Protein AF-A0A9P8FJ81-F1 (afdb_monomer)

Radius of gyration: 31.1 Å; Cα contacts (8 Å, |Δi|>4): 81; chains: 1; bounding box: 61×28×118 Å

Sequence (196 aa):
MNALKMVLHEYDQSQETSQQDRARQEKEREAGIVIEIKSGNERDQSTEMLARRIKQLCDDIWHTIQTVVNSVSTYAGGALPENARNIVKGQLLSIPQRWRCATQSAEAASPSQSATKADGGEDGKAAAGQDADENTRKAAHRMIAFATEGLDMMAQVNNVVGITLQSAENWLQSLGRNSREEEMMDADDPKESTAE

Nearest PDB structures (foldseek):
  6h6e-assembly1_E  TM=3.469E-01  e=1.705E+00  Photorhabdus luminescens
  1i49-assembly1_B  TM=2.885E-01  e=4.852E+00  Homo sapiens
  9cpc-assembly1_3H  TM=2.845E-01  e=9.924E+00  Sus scrofa
  7rit-assembly1_B  TM=2.966E-01  e=8.414E+00  Acinetobacter baumannii

Mean predicted aligned error: 13.4 Å

InterPro domains:
  IPR013927 Transcription factor Opi1/Ccg-8 [PF08618] (45-131)
  IPR013927 Transcription factor Opi1/Ccg-8 [PTHR38406] (1-193)

Organism: Aureobasidium melanogenum (NCBI:txid46634)

Solvent-accessible surface area (backbone atoms only — not comparable to full-atom values): 11376 Å² total; per-residue (Å²): 110,69,65,61,55,51,52,49,50,53,44,50,54,51,48,54,53,53,52,52,50,50,58,48,49,51,55,33,52,76,67,70,53,90,75,83,72,71,71,56,60,61,49,57,51,50,54,51,52,44,52,53,51,52,51,52,54,45,52,52,51,52,52,51,53,52,49,51,52,53,48,49,54,56,48,39,69,72,75,45,58,70,71,59,30,53,50,46,50,51,51,64,68,46,44,69,58,54,38,53,53,42,33,55,50,52,62,69,69,54,93,72,90,80,92,73,90,75,82,90,83,95,71,95,72,69,58,69,58,55,56,55,49,51,50,52,54,52,50,51,52,37,45,53,42,40,51,54,52,54,50,51,50,50,52,54,46,52,49,52,50,50,53,52,50,52,53,51,51,51,49,51,51,50,50,63,47,49,61,52,52,52,58,59,56,69,72,70,67,82,81,76,90,81,75,137

pLDDT: mean 75.78, std 15.33, range [35.44, 94.19]

Structure (mmCIF, N/CA/C/O backbone):
data_AF-A0A9P8FJ81-F1
#
_entry.id   AF-A0A9P8FJ81-F1
#
loop_
_atom_site.group_PDB
_atom_site.id
_atom_site.type_symbol
_atom_site.label_atom_id
_atom_site.label_alt_id
_atom_site.label_comp_id
_atom_site.label_asym_id
_atom_site.label_entity_id
_atom_site.label_seq_id
_atom_site.pdbx_PDB_ins_code
_atom_site.Cartn_x
_atom_site.Cartn_y
_atom_site.Cartn_z
_atom_site.occupancy
_atom_site.B_iso_or_equiv
_atom_site.auth_seq_id
_atom_site.auth_comp_id
_atom_site.auth_asym_id
_atom_site.auth_atom_id
_atom_site.pdbx_PDB_model_num
ATOM 1 N N . MET A 1 1 ? 8.489 -4.418 2.500 1.00 66.31 1 MET A N 1
ATOM 2 C CA . MET A 1 1 ? 8.771 -3.141 1.800 1.00 66.31 1 MET A CA 1
ATOM 3 C C . MET A 1 1 ? 10.188 -3.044 1.237 1.00 66.31 1 MET A C 1
ATOM 5 O O . MET A 1 1 ? 10.306 -2.711 0.067 1.00 66.31 1 MET A O 1
ATOM 9 N N . ASN A 1 2 ? 11.246 -3.367 1.998 1.00 80.19 2 ASN A N 1
ATOM 10 C CA . ASN A 1 2 ? 12.632 -3.293 1.492 1.00 80.19 2 ASN A CA 1
ATOM 11 C C . ASN A 1 2 ? 12.873 -4.169 0.253 1.00 80.19 2 ASN A C 1
ATOM 13 O O . ASN A 1 2 ? 13.551 -3.730 -0.662 1.00 80.19 2 ASN A O 1
ATOM 17 N N . ALA A 1 3 ? 12.240 -5.344 0.174 1.00 80.69 3 ALA A N 1
ATOM 18 C CA . ALA A 1 3 ? 12.330 -6.216 -0.999 1.00 80.69 3 ALA A CA 1
ATOM 19 C C . ALA A 1 3 ? 11.825 -5.548 -2.293 1.00 80.69 3 ALA A C 1
ATOM 21 O O . ALA A 1 3 ? 12.529 -5.575 -3.292 1.00 80.69 3 ALA A O 1
ATOM 22 N N . LEU A 1 4 ? 10.653 -4.893 -2.272 1.00 83.38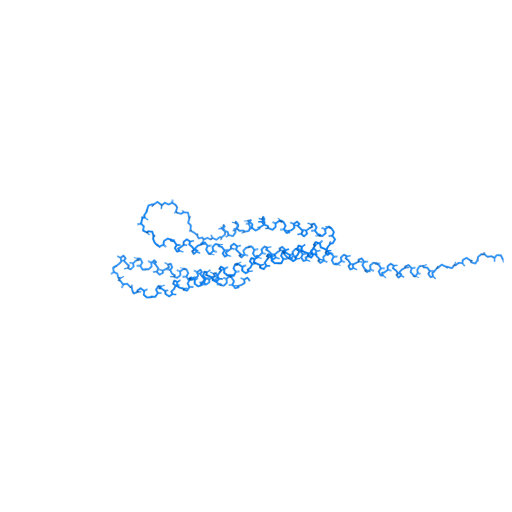 4 LEU A N 1
ATOM 23 C CA . LEU A 1 4 ? 10.126 -4.184 -3.447 1.00 83.38 4 LEU A CA 1
ATOM 24 C C . LEU A 1 4 ? 11.020 -2.998 -3.831 1.00 83.38 4 LEU A C 1
ATOM 26 O O . LEU A 1 4 ? 11.262 -2.790 -5.009 1.00 83.38 4 LEU A O 1
ATOM 30 N N . LYS A 1 5 ? 11.556 -2.263 -2.845 1.00 85.50 5 LYS A N 1
ATOM 31 C CA . LYS A 1 5 ? 12.506 -1.166 -3.094 1.00 85.50 5 LYS A CA 1
ATOM 32 C C . LYS A 1 5 ? 13.813 -1.659 -3.721 1.00 85.50 5 LYS A C 1
ATOM 34 O O . LYS A 1 5 ? 14.303 -1.019 -4.639 1.00 85.50 5 LYS A O 1
ATOM 39 N N . MET A 1 6 ? 14.358 -2.785 -3.253 1.00 88.38 6 MET A N 1
ATOM 40 C CA . MET A 1 6 ? 15.573 -3.366 -3.834 1.00 88.38 6 MET A CA 1
ATOM 41 C C . MET A 1 6 ? 15.338 -3.862 -5.260 1.00 88.38 6 MET A C 1
ATOM 43 O O . MET A 1 6 ? 16.118 -3.522 -6.138 1.00 88.38 6 MET A O 1
ATOM 47 N N . VAL A 1 7 ? 14.251 -4.601 -5.506 1.00 86.31 7 VAL A N 1
ATOM 48 C CA . VAL A 1 7 ? 13.927 -5.105 -6.853 1.00 86.31 7 VAL A CA 1
ATOM 49 C C . VAL A 1 7 ? 13.621 -3.950 -7.810 1.00 86.31 7 VAL A C 1
ATOM 51 O O . VAL A 1 7 ? 14.001 -4.010 -8.971 1.00 86.31 7 VAL A O 1
ATOM 54 N N . LEU A 1 8 ? 12.976 -2.880 -7.333 1.00 85.94 8 LEU A N 1
ATOM 55 C CA . LEU A 1 8 ? 12.736 -1.675 -8.127 1.00 85.94 8 LEU A CA 1
ATOM 56 C C . LEU A 1 8 ? 14.040 -0.944 -8.464 1.00 85.94 8 LEU A C 1
ATOM 58 O O . LEU A 1 8 ? 14.226 -0.549 -9.605 1.00 85.94 8 LEU A O 1
ATOM 62 N N . HIS A 1 9 ? 14.961 -0.826 -7.506 1.00 87.06 9 HIS A N 1
ATOM 63 C CA . HIS A 1 9 ? 16.280 -0.241 -7.744 1.00 87.06 9 HIS A CA 1
ATOM 64 C C . HIS A 1 9 ? 17.115 -1.077 -8.728 1.00 87.06 9 HIS A C 1
ATOM 66 O O . HIS A 1 9 ? 17.761 -0.531 -9.613 1.00 87.06 9 HIS A O 1
ATOM 72 N N . GLU A 1 10 ? 17.100 -2.405 -8.596 1.00 85.12 10 GLU A N 1
ATOM 73 C CA . GLU A 1 10 ? 17.774 -3.322 -9.524 1.00 85.12 10 GLU A CA 1
ATOM 74 C C . GLU A 1 10 ? 17.155 -3.261 -10.929 1.00 85.12 10 GLU A C 1
ATOM 76 O O . GLU A 1 10 ? 17.870 -3.278 -11.930 1.00 85.12 10 GLU A O 1
ATOM 81 N N . TYR A 1 11 ? 15.832 -3.112 -11.008 1.00 84.00 11 TYR A N 1
ATOM 82 C CA . TYR A 1 11 ? 15.114 -2.888 -12.257 1.00 84.00 11 TYR A CA 1
ATOM 83 C C . TYR A 1 11 ? 15.475 -1.544 -12.905 1.00 84.00 11 TYR A C 1
ATOM 85 O O . TYR A 1 11 ? 15.767 -1.523 -14.099 1.00 84.00 11 TYR A O 1
ATOM 93 N N . ASP A 1 12 ? 15.534 -0.451 -12.137 1.00 85.94 12 ASP A N 1
ATOM 94 C CA . ASP A 1 12 ? 15.955 0.869 -12.627 1.00 85.94 12 ASP A CA 1
ATOM 95 C C . ASP A 1 12 ? 17.415 0.844 -13.119 1.00 85.94 12 ASP A C 1
ATOM 97 O O . ASP A 1 12 ? 17.710 1.313 -14.215 1.00 85.94 12 ASP A O 1
ATOM 101 N N . GLN A 1 13 ? 18.322 0.198 -12.383 1.00 85.25 13 GLN A N 1
ATOM 102 C CA . GLN A 1 13 ? 19.723 0.045 -12.790 1.00 85.25 13 GLN A CA 1
ATOM 103 C C . GLN A 1 13 ? 19.877 -0.801 -14.071 1.00 85.25 13 GLN A C 1
ATOM 105 O O . GLN A 1 13 ? 20.711 -0.511 -14.938 1.00 85.25 13 GLN A O 1
ATOM 110 N N . SER A 1 14 ? 19.065 -1.854 -14.213 1.00 81.69 14 SER A N 1
ATOM 111 C CA . SER A 1 14 ? 19.026 -2.697 -15.413 1.00 81.69 14 SER A CA 1
ATOM 112 C C . SER A 1 14 ? 18.446 -1.947 -16.624 1.00 81.69 14 SER A C 1
ATOM 114 O O . SER A 1 14 ? 18.959 -2.085 -17.740 1.00 81.69 14 SER A O 1
ATOM 116 N N . GLN A 1 15 ? 17.444 -1.090 -16.401 1.00 78.69 15 GLN A N 1
ATOM 117 C CA . GLN A 1 15 ? 16.877 -0.172 -17.396 1.00 78.69 15 GLN A CA 1
ATOM 118 C C . GLN A 1 15 ? 17.912 0.846 -17.886 1.00 78.69 15 GLN A C 1
ATOM 120 O O . GLN A 1 15 ? 18.119 0.969 -19.092 1.00 78.69 15 GLN A O 1
ATOM 125 N N . GLU A 1 16 ? 18.606 1.534 -16.977 1.00 80.94 16 GLU A N 1
ATOM 126 C CA . GLU A 1 16 ? 19.622 2.543 -17.315 1.00 80.94 16 GLU A CA 1
ATOM 127 C C . GLU A 1 16 ? 20.761 1.948 -18.150 1.00 80.94 16 GLU A C 1
ATOM 129 O O . GLU A 1 16 ? 21.166 2.520 -19.165 1.00 80.94 16 GLU A O 1
ATOM 134 N N . THR A 1 17 ? 21.231 0.757 -17.770 1.00 80.62 17 THR A N 1
ATOM 135 C CA . THR A 1 17 ? 22.282 0.035 -18.501 1.00 80.62 17 THR A CA 1
ATOM 136 C C . THR A 1 17 ? 21.806 -0.357 -19.905 1.00 80.62 17 THR A C 1
ATOM 138 O O . THR A 1 17 ? 22.518 -0.156 -20.890 1.00 80.62 17 THR A O 1
ATOM 141 N N . SER A 1 18 ? 20.570 -0.851 -20.025 1.00 75.38 18 SER A N 1
ATOM 142 C CA . SER A 1 18 ? 19.970 -1.234 -21.312 1.00 75.38 18 SER A CA 1
ATOM 143 C C . SER A 1 18 ? 19.725 -0.027 -22.224 1.00 75.38 18 SER A C 1
ATOM 145 O O . SER A 1 18 ? 19.914 -0.105 -23.440 1.00 75.38 18 SER A O 1
ATOM 147 N N . GLN A 1 19 ? 19.345 1.115 -21.649 1.00 76.62 19 GLN A N 1
ATOM 148 C CA . GLN A 1 19 ? 19.124 2.363 -22.373 1.00 76.62 19 GLN A CA 1
ATOM 149 C C . GLN A 1 19 ? 20.451 2.979 -22.848 1.00 76.62 19 GLN A C 1
ATOM 151 O O . GLN A 1 19 ? 20.542 3.439 -23.989 1.00 76.62 19 GLN A O 1
ATOM 156 N N . GLN A 1 20 ? 21.502 2.918 -22.022 1.00 79.38 20 GLN A N 1
ATOM 157 C CA . GLN A 1 20 ? 22.853 3.342 -22.393 1.00 79.38 20 GLN A CA 1
ATOM 158 C C . GLN A 1 20 ? 23.433 2.477 -23.520 1.00 79.38 20 GLN A C 1
ATOM 160 O O . GLN A 1 20 ? 24.034 3.014 -24.453 1.00 79.38 20 GLN A O 1
ATOM 165 N N . ASP A 1 21 ? 23.227 1.162 -23.465 1.00 75.06 21 ASP A N 1
ATOM 166 C CA . ASP A 1 21 ? 23.667 0.236 -24.508 1.00 75.06 21 ASP A CA 1
ATOM 167 C C . ASP A 1 21 ? 22.907 0.439 -25.820 1.00 75.06 21 ASP A C 1
ATOM 169 O O . ASP A 1 21 ? 23.525 0.424 -26.883 1.00 75.06 21 ASP A O 1
ATOM 173 N N . ARG A 1 22 ? 21.594 0.707 -25.774 1.00 77.75 22 ARG A N 1
ATOM 174 C CA . ARG A 1 22 ? 20.824 1.088 -26.972 1.00 77.75 22 ARG A CA 1
ATOM 175 C C . ARG A 1 22 ? 21.345 2.379 -27.597 1.00 77.75 22 ARG A C 1
ATOM 177 O O . ARG A 1 22 ? 21.559 2.408 -28.803 1.00 77.75 22 ARG A O 1
ATOM 184 N N . ALA A 1 23 ? 21.618 3.407 -26.793 1.00 79.81 23 ALA A N 1
ATOM 185 C CA . ALA A 1 23 ? 22.165 4.672 -27.287 1.00 79.81 23 ALA A CA 1
ATOM 186 C C . ALA A 1 23 ? 23.588 4.521 -27.864 1.00 79.81 23 ALA A C 1
ATOM 188 O O . ALA A 1 23 ? 23.966 5.234 -28.795 1.00 79.81 23 ALA A O 1
ATOM 189 N N . ARG A 1 24 ? 24.396 3.596 -27.325 1.00 79.69 24 ARG A N 1
ATOM 190 C CA . ARG A 1 24 ? 25.701 3.227 -27.899 1.00 79.69 24 ARG A CA 1
ATOM 191 C C . ARG A 1 24 ? 25.540 2.484 -29.224 1.00 79.69 24 ARG A C 1
ATOM 193 O O . ARG A 1 24 ? 26.153 2.895 -30.203 1.00 79.69 24 ARG A O 1
ATOM 200 N N . GLN A 1 25 ? 24.666 1.479 -29.275 1.00 71.88 25 GLN A N 1
ATOM 201 C CA . GLN A 1 25 ? 24.389 0.709 -30.491 1.00 71.88 25 GLN A CA 1
ATOM 202 C C . GLN A 1 25 ? 23.809 1.566 -31.615 1.00 71.88 25 GLN A C 1
ATOM 204 O O . GLN A 1 25 ? 24.091 1.307 -32.780 1.00 71.88 25 GLN A O 1
ATOM 209 N N . GLU A 1 26 ? 23.002 2.575 -31.293 1.00 75.50 26 GLU A N 1
ATOM 210 C CA . GLU A 1 26 ? 22.474 3.521 -32.275 1.00 75.50 26 GLU A CA 1
ATOM 211 C C . GLU A 1 26 ? 23.604 4.345 -32.907 1.00 75.50 26 GLU A C 1
ATOM 213 O O . GLU A 1 26 ? 23.714 4.383 -34.130 1.00 75.50 26 GLU A O 1
ATOM 218 N N . LYS A 1 27 ? 24.533 4.870 -32.092 1.00 78.50 27 LYS A N 1
ATOM 219 C CA . LYS A 1 27 ? 25.746 5.555 -32.579 1.00 78.50 27 LYS A CA 1
ATOM 220 C C . LYS A 1 27 ? 26.670 4.636 -33.382 1.00 78.50 27 LYS A C 1
ATOM 222 O O . LYS A 1 27 ? 27.288 5.071 -34.347 1.00 78.50 27 LYS A O 1
ATOM 227 N N . GLU A 1 28 ? 26.785 3.369 -32.992 1.00 71.25 28 GLU A N 1
ATOM 228 C CA . GLU A 1 28 ? 27.621 2.376 -33.679 1.00 71.25 28 GLU A CA 1
ATOM 229 C C . GLU A 1 28 ? 26.991 1.896 -34.996 1.00 71.25 28 GLU A C 1
ATOM 231 O O . GLU A 1 28 ? 27.708 1.704 -35.980 1.00 71.25 28 GLU A O 1
ATOM 236 N N . ARG A 1 29 ? 25.655 1.782 -35.055 1.00 67.44 29 ARG A N 1
ATOM 237 C CA . ARG A 1 29 ? 24.894 1.565 -36.297 1.00 67.44 29 ARG A CA 1
ATOM 238 C C . ARG A 1 29 ? 25.056 2.733 -37.255 1.00 67.44 29 ARG A C 1
ATOM 240 O O . ARG A 1 29 ? 25.278 2.504 -38.440 1.00 67.44 29 ARG A O 1
ATOM 247 N N . GLU A 1 30 ? 24.979 3.958 -36.746 1.00 69.88 30 GLU A N 1
ATOM 248 C CA . GLU A 1 30 ? 25.210 5.179 -37.522 1.00 69.88 30 GLU A CA 1
ATOM 249 C C . GLU A 1 30 ? 26.663 5.253 -38.036 1.00 69.88 30 GLU A C 1
ATOM 251 O O . GLU A 1 30 ? 26.914 5.740 -39.136 1.00 69.88 30 GLU A O 1
ATOM 256 N N . ALA A 1 31 ? 27.613 4.657 -37.303 1.00 76.94 31 ALA A N 1
ATOM 257 C CA . ALA A 1 31 ? 29.011 4.481 -37.704 1.00 76.94 31 ALA A CA 1
ATOM 258 C C . ALA A 1 31 ? 29.293 3.219 -38.558 1.00 76.94 31 ALA A C 1
ATOM 260 O O . ALA A 1 31 ? 30.445 2.976 -38.923 1.00 76.94 31 ALA A O 1
ATOM 261 N N . GLY A 1 32 ? 28.279 2.412 -38.897 1.00 56.97 32 GLY A N 1
ATOM 262 C CA . GLY A 1 32 ? 28.412 1.242 -39.778 1.00 56.97 32 GLY A CA 1
ATOM 263 C C . GLY A 1 32 ? 29.080 0.002 -39.161 1.00 56.97 32 GLY A C 1
ATOM 264 O O . GLY A 1 32 ? 29.496 -0.891 -39.901 1.00 56.97 32 GLY A O 1
ATOM 265 N N . ILE A 1 33 ? 29.185 -0.087 -37.831 1.00 67.25 33 ILE A N 1
ATOM 266 C CA . ILE A 1 33 ? 29.791 -1.223 -37.118 1.00 67.25 33 ILE A CA 1
ATOM 267 C C . ILE A 1 33 ? 28.684 -2.206 -36.699 1.00 67.25 33 ILE A C 1
ATOM 269 O O . ILE A 1 33 ? 27.810 -1.881 -35.898 1.00 67.25 33 ILE A O 1
ATOM 273 N N . VAL A 1 34 ? 28.700 -3.429 -37.244 1.00 56.22 34 VAL A N 1
ATOM 274 C CA . VAL A 1 34 ? 27.733 -4.491 -36.902 1.00 56.22 34 VAL A CA 1
ATOM 275 C C . VAL A 1 34 ? 28.197 -5.221 -35.640 1.00 56.22 34 VAL A C 1
ATOM 277 O O . VAL A 1 34 ? 29.226 -5.892 -35.663 1.00 56.22 34 VAL A O 1
ATOM 280 N N . ILE A 1 35 ? 27.427 -5.117 -34.553 1.00 61.16 35 ILE A N 1
ATOM 281 C CA . ILE A 1 35 ? 27.722 -5.768 -33.265 1.00 61.16 35 ILE A CA 1
ATOM 282 C C . ILE A 1 35 ? 26.747 -6.921 -32.982 1.00 61.16 35 ILE A C 1
ATOM 284 O O . ILE A 1 35 ? 25.568 -6.889 -33.333 1.00 61.16 35 ILE A O 1
ATOM 288 N N . GLU A 1 36 ? 27.299 -7.966 -32.363 1.00 56.31 36 GLU A N 1
ATOM 289 C CA . GLU A 1 36 ? 26.732 -9.281 -32.062 1.00 56.31 36 GLU A CA 1
ATOM 290 C C . GLU A 1 36 ? 25.471 -9.238 -31.163 1.00 56.31 36 GLU A C 1
ATOM 292 O O . GLU A 1 36 ? 25.489 -8.765 -30.031 1.00 56.31 36 GLU A O 1
ATOM 297 N N . ILE A 1 37 ? 24.365 -9.805 -31.665 1.00 59.53 37 ILE A N 1
ATOM 298 C CA . ILE A 1 37 ? 22.989 -9.728 -31.118 1.00 59.53 37 ILE A CA 1
ATOM 299 C C . ILE A 1 37 ? 22.774 -10.577 -29.840 1.00 59.53 37 ILE A C 1
ATOM 301 O O . ILE A 1 37 ? 21.768 -10.431 -29.146 1.00 59.53 37 ILE A O 1
ATOM 305 N N . LYS A 1 38 ? 23.708 -11.465 -29.478 1.00 56.94 38 LYS A N 1
ATOM 306 C CA . LYS A 1 38 ? 23.484 -12.488 -28.433 1.00 56.94 38 LYS A CA 1
ATOM 307 C C . LYS A 1 38 ? 23.274 -11.926 -27.026 1.00 56.94 38 LYS A C 1
ATOM 309 O O . LYS A 1 38 ? 22.442 -12.444 -26.293 1.00 56.94 38 LYS A O 1
ATOM 314 N N . SER A 1 39 ? 23.992 -10.864 -26.664 1.00 59.38 39 SER A N 1
ATOM 315 C CA . SER A 1 39 ? 24.011 -10.357 -25.286 1.00 59.38 39 SER A CA 1
ATOM 316 C C . SER A 1 39 ? 22.767 -9.527 -24.916 1.00 59.38 39 SER A C 1
ATOM 318 O O . SER A 1 39 ? 22.484 -9.349 -23.734 1.00 59.38 39 SER A O 1
ATOM 320 N N . GLY A 1 40 ? 21.992 -9.051 -25.900 1.00 63.75 40 GLY A N 1
ATOM 321 C CA . GLY A 1 40 ? 20.733 -8.331 -25.649 1.00 63.75 40 GLY A CA 1
ATOM 322 C C . GLY A 1 40 ? 19.622 -9.246 -25.125 1.00 63.75 40 GLY A C 1
ATOM 323 O O . GLY A 1 40 ? 18.945 -8.916 -24.158 1.00 63.75 40 GLY A O 1
ATOM 324 N N . ASN A 1 41 ? 19.514 -10.456 -25.680 1.00 69.62 41 ASN A N 1
ATOM 325 C CA . ASN A 1 41 ? 18.424 -11.383 -25.368 1.00 69.62 41 ASN A CA 1
ATOM 326 C C . ASN A 1 41 ? 18.452 -11.916 -23.918 1.00 69.62 41 ASN A C 1
ATOM 328 O O . ASN A 1 41 ? 17.408 -12.256 -23.369 1.00 69.62 41 ASN A O 1
ATOM 332 N N . GLU A 1 42 ? 19.626 -12.010 -23.288 1.00 74.19 42 GLU A N 1
ATOM 333 C CA . GLU A 1 42 ? 19.761 -12.426 -21.878 1.00 74.19 42 GLU A CA 1
ATOM 334 C C . GLU A 1 42 ? 19.364 -11.305 -20.901 1.00 74.19 42 GLU A C 1
ATOM 336 O O . GLU A 1 42 ? 18.820 -11.563 -19.823 1.00 74.19 42 GLU A O 1
ATOM 341 N N . ARG A 1 43 ? 19.592 -10.044 -21.288 1.00 69.50 43 ARG A N 1
ATOM 342 C CA . ARG A 1 43 ? 19.226 -8.866 -20.490 1.00 69.50 43 ARG A CA 1
ATOM 343 C C . ARG A 1 43 ? 17.733 -8.595 -20.549 1.00 69.50 43 ARG A C 1
ATOM 345 O O . ARG A 1 43 ? 17.134 -8.401 -19.499 1.00 69.50 43 ARG A O 1
ATOM 352 N N . ASP A 1 44 ? 17.138 -8.706 -21.734 1.00 74.06 44 ASP A N 1
ATOM 353 C CA . ASP A 1 44 ? 15.688 -8.587 -21.919 1.00 74.06 44 ASP A CA 1
ATOM 354 C C . ASP A 1 44 ? 14.928 -9.654 -21.109 1.00 74.06 44 ASP A C 1
ATOM 356 O O . ASP A 1 44 ? 13.894 -9.385 -20.503 1.00 74.06 44 ASP A O 1
ATOM 360 N N . GLN A 1 45 ? 15.475 -10.871 -21.012 1.00 79.12 45 GLN A N 1
ATOM 361 C CA . GLN A 1 45 ? 14.916 -11.907 -20.136 1.00 79.12 45 GLN A CA 1
ATOM 362 C C . GLN A 1 45 ? 15.049 -11.551 -18.649 1.00 79.12 45 GLN A C 1
ATOM 364 O O . GLN A 1 45 ? 14.145 -11.828 -17.859 1.00 79.12 45 GLN A O 1
ATOM 369 N N . SER A 1 46 ? 16.163 -10.935 -18.253 1.00 79.25 46 SER A N 1
ATOM 370 C CA . SER A 1 46 ? 16.411 -10.540 -16.863 1.00 79.25 46 SER A CA 1
ATOM 371 C C . SER A 1 46 ? 15.491 -9.398 -16.419 1.00 79.25 46 SER A C 1
ATOM 373 O O . SER A 1 46 ? 14.912 -9.468 -15.332 1.00 79.25 46 SER A O 1
ATOM 375 N N . THR A 1 47 ? 15.272 -8.390 -17.268 1.00 80.62 47 THR A N 1
ATOM 376 C CA . THR A 1 47 ? 14.324 -7.294 -17.002 1.00 80.62 47 THR A CA 1
ATOM 377 C C . THR A 1 47 ? 12.887 -7.803 -16.931 1.00 80.62 47 THR A C 1
ATOM 379 O O . THR A 1 47 ? 12.144 -7.413 -16.027 1.00 80.62 47 THR A O 1
ATOM 382 N N . GLU A 1 48 ? 12.501 -8.740 -17.801 1.00 83.12 48 GLU A N 1
ATOM 383 C CA .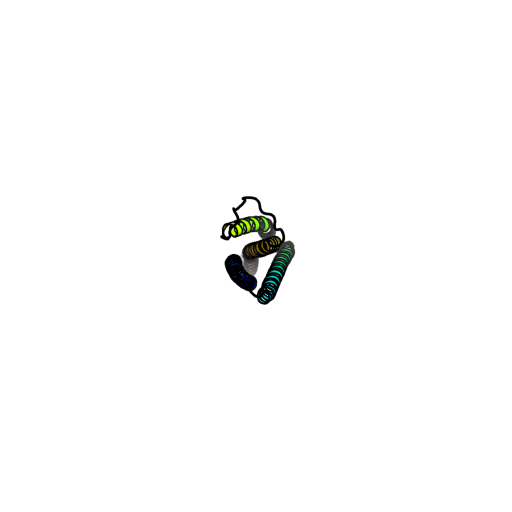 GLU A 1 48 ? 11.169 -9.343 -17.765 1.00 83.12 48 GLU A CA 1
ATOM 384 C C . GLU A 1 48 ? 10.945 -10.156 -16.476 1.00 83.12 48 GLU A C 1
ATOM 386 O O . GLU A 1 48 ? 9.875 -10.074 -15.859 1.00 83.12 48 GLU A O 1
ATOM 391 N N . MET A 1 49 ? 11.956 -10.901 -16.011 1.00 85.75 49 MET A N 1
ATOM 392 C CA . MET A 1 49 ? 11.900 -11.602 -14.723 1.00 85.75 49 MET A CA 1
ATOM 393 C C . MET A 1 49 ? 11.729 -10.631 -13.546 1.00 85.75 49 MET A C 1
ATOM 395 O O . MET A 1 49 ? 10.886 -10.871 -12.674 1.00 85.75 49 MET A O 1
ATOM 399 N N . LEU A 1 50 ? 12.464 -9.514 -13.538 1.00 86.12 50 LEU A N 1
ATOM 400 C CA . LEU A 1 50 ? 12.333 -8.467 -12.520 1.00 86.12 50 LEU A CA 1
ATOM 401 C C . LEU A 1 50 ? 10.938 -7.822 -12.551 1.00 86.12 50 LEU A C 1
ATOM 403 O O . LEU A 1 50 ? 10.291 -7.711 -11.508 1.00 86.12 50 LEU A O 1
ATOM 407 N N . ALA A 1 51 ? 10.415 -7.489 -13.733 1.00 86.62 51 ALA A N 1
ATOM 408 C CA . ALA A 1 51 ? 9.077 -6.920 -13.898 1.00 86.62 51 ALA A CA 1
ATOM 409 C C . ALA A 1 51 ? 7.974 -7.862 -13.382 1.00 86.62 51 ALA A C 1
ATOM 411 O O . ALA A 1 51 ? 7.045 -7.433 -12.689 1.00 86.62 51 ALA A O 1
ATOM 412 N N . ARG A 1 52 ? 8.082 -9.168 -13.664 1.00 89.62 52 ARG A N 1
ATOM 413 C CA . ARG A 1 52 ? 7.168 -10.187 -13.116 1.00 89.62 52 ARG A CA 1
ATOM 414 C C . ARG A 1 52 ? 7.249 -10.246 -11.592 1.00 89.62 52 ARG A C 1
ATOM 416 O O . ARG A 1 52 ? 6.213 -10.311 -10.930 1.00 89.62 52 ARG A O 1
ATOM 423 N N . ARG A 1 53 ? 8.457 -10.172 -11.026 1.00 89.00 53 ARG A N 1
ATOM 424 C CA . ARG A 1 53 ? 8.657 -10.183 -9.573 1.00 89.00 53 ARG A CA 1
ATOM 425 C C . ARG A 1 53 ? 8.069 -8.948 -8.895 1.00 89.00 53 ARG A C 1
ATOM 427 O O . ARG A 1 53 ? 7.456 -9.081 -7.838 1.00 89.00 53 ARG A O 1
ATOM 434 N N . ILE A 1 54 ? 8.211 -7.772 -9.508 1.00 90.44 54 ILE A N 1
ATOM 435 C CA . ILE A 1 54 ? 7.586 -6.525 -9.049 1.00 90.44 54 ILE A CA 1
ATOM 436 C C . ILE A 1 54 ? 6.068 -6.687 -8.983 1.00 90.44 54 ILE A C 1
ATOM 438 O O . ILE A 1 54 ? 5.478 -6.379 -7.948 1.00 90.44 54 ILE A O 1
ATOM 442 N N . LYS A 1 55 ? 5.440 -7.203 -10.048 1.00 89.88 55 LYS A N 1
ATOM 443 C CA . LYS A 1 55 ? 3.985 -7.423 -10.091 1.00 89.88 55 LYS A CA 1
ATOM 444 C C . LYS A 1 55 ? 3.524 -8.371 -8.988 1.00 89.88 55 LYS A C 1
ATOM 446 O O . LYS A 1 55 ? 2.634 -8.010 -8.229 1.00 89.88 55 LYS A O 1
ATOM 451 N N . GLN A 1 56 ? 4.202 -9.508 -8.826 1.00 92.81 56 GLN A N 1
ATOM 452 C CA . GLN A 1 56 ? 3.898 -10.459 -7.755 1.00 92.81 56 GLN A CA 1
ATOM 453 C C . GLN A 1 56 ? 3.967 -9.801 -6.368 1.00 92.81 56 GLN A C 1
ATOM 455 O O . GLN A 1 56 ? 3.042 -9.931 -5.574 1.00 92.81 56 GLN A O 1
ATOM 460 N N . LEU A 1 57 ? 5.039 -9.054 -6.083 1.00 92.25 57 LEU A N 1
ATOM 461 C CA . LEU A 1 57 ? 5.179 -8.357 -4.803 1.00 92.25 57 LEU A CA 1
ATOM 462 C C . LEU A 1 57 ? 4.097 -7.290 -4.601 1.00 92.25 57 LEU A C 1
ATOM 464 O O . LEU A 1 57 ? 3.675 -7.062 -3.469 1.00 92.25 57 LEU A O 1
ATOM 468 N N . CYS A 1 58 ? 3.657 -6.625 -5.670 1.00 90.00 58 CYS A N 1
ATOM 469 C CA . CYS A 1 58 ? 2.567 -5.660 -5.590 1.00 90.00 58 CYS A CA 1
ATOM 470 C C . CYS A 1 58 ? 1.236 -6.335 -5.239 1.00 90.00 58 CYS A C 1
ATOM 472 O O . CYS A 1 58 ? 0.535 -5.853 -4.348 1.00 90.00 58 CYS A O 1
ATOM 474 N N . ASP A 1 59 ? 0.924 -7.460 -5.881 1.00 92.81 59 ASP A N 1
ATOM 475 C CA . ASP A 1 59 ? -0.294 -8.229 -5.614 1.00 92.81 59 ASP A CA 1
ATOM 476 C C . ASP A 1 59 ? -0.298 -8.797 -4.188 1.00 92.81 59 ASP A C 1
ATOM 478 O O . ASP A 1 59 ? -1.302 -8.689 -3.479 1.00 92.81 59 ASP A O 1
ATOM 482 N N . ASP A 1 60 ? 0.843 -9.317 -3.725 1.00 93.38 60 ASP A N 1
ATOM 483 C CA . ASP A 1 60 ? 1.004 -9.820 -2.358 1.00 93.38 60 ASP A CA 1
ATOM 484 C C . ASP A 1 60 ? 0.742 -8.707 -1.326 1.00 93.38 60 ASP A C 1
ATOM 486 O O . ASP A 1 60 ? -0.023 -8.890 -0.374 1.00 93.38 60 ASP A O 1
ATOM 490 N N . ILE A 1 61 ? 1.332 -7.519 -1.523 1.00 91.50 61 ILE A N 1
ATOM 491 C CA . ILE A 1 61 ? 1.128 -6.362 -0.637 1.00 91.50 61 ILE A CA 1
ATOM 492 C C . ILE A 1 61 ? -0.343 -5.941 -0.630 1.00 91.50 61 ILE A C 1
ATOM 494 O O . ILE A 1 61 ? -0.917 -5.753 0.446 1.00 91.50 61 ILE A O 1
ATOM 498 N N . TRP A 1 62 ? -0.969 -5.829 -1.801 1.00 90.88 62 TRP A N 1
ATOM 499 C CA . TRP A 1 62 ? -2.388 -5.505 -1.908 1.00 90.88 62 TRP A CA 1
ATOM 500 C C . TRP A 1 62 ? -3.249 -6.496 -1.117 1.00 90.88 62 TRP A C 1
ATOM 502 O O . TRP A 1 62 ? -4.069 -6.096 -0.284 1.00 90.88 62 TRP A O 1
ATOM 512 N N . HIS A 1 63 ? -3.018 -7.794 -1.321 1.00 94.19 63 HIS A N 1
ATOM 513 C CA . HIS A 1 63 ? -3.789 -8.842 -0.667 1.00 94.19 63 HIS A CA 1
ATOM 514 C C . HIS A 1 63 ? -3.594 -8.843 0.853 1.00 94.19 63 HIS A C 1
ATOM 516 O O . HIS A 1 63 ? -4.560 -9.018 1.603 1.00 94.19 63 HIS A O 1
ATOM 522 N N . THR A 1 64 ? -2.371 -8.591 1.330 1.00 92.75 64 THR A N 1
ATOM 523 C CA . THR A 1 64 ? -2.106 -8.477 2.770 1.00 92.75 64 THR A CA 1
ATOM 524 C C . THR A 1 64 ? -2.872 -7.313 3.394 1.00 92.75 64 THR A C 1
ATOM 526 O O . THR A 1 64 ? -3.571 -7.520 4.382 1.00 92.75 64 THR A O 1
ATOM 529 N N . ILE A 1 65 ? -2.844 -6.117 2.797 1.00 90.81 65 ILE A N 1
ATOM 530 C CA . ILE A 1 65 ? -3.572 -4.953 3.324 1.00 90.81 65 ILE A CA 1
ATOM 531 C C . ILE A 1 65 ? -5.081 -5.205 3.312 1.00 90.81 65 ILE A C 1
ATOM 533 O O . ILE A 1 65 ? -5.748 -4.941 4.311 1.00 90.81 65 ILE A O 1
ATOM 537 N N . GLN A 1 66 ? -5.614 -5.789 2.237 1.00 90.81 66 GLN A N 1
ATOM 538 C CA . GLN A 1 66 ? -7.027 -6.157 2.157 1.00 90.81 66 GLN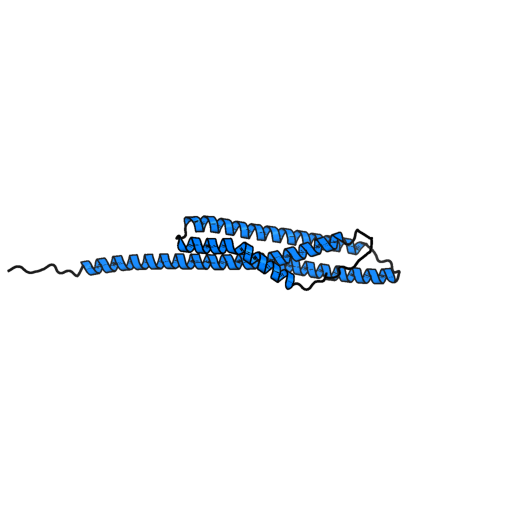 A CA 1
ATOM 539 C C . GLN A 1 66 ? -7.419 -7.153 3.260 1.00 90.81 66 GLN A C 1
ATOM 541 O O . GLN A 1 66 ? -8.450 -6.989 3.914 1.00 90.81 66 GLN A O 1
ATOM 546 N N . THR A 1 67 ? -6.581 -8.163 3.506 1.00 93.31 67 THR A N 1
ATOM 547 C CA . THR A 1 67 ? -6.803 -9.155 4.566 1.00 93.31 67 THR A CA 1
ATOM 548 C C . THR A 1 67 ? -6.827 -8.493 5.938 1.00 93.31 67 THR A C 1
ATOM 550 O O . THR A 1 67 ? -7.747 -8.734 6.717 1.00 93.31 67 THR A O 1
ATOM 553 N N . VAL A 1 68 ? -5.866 -7.615 6.234 1.00 91.19 68 VAL A N 1
ATOM 554 C CA . VAL A 1 68 ? -5.827 -6.936 7.535 1.00 91.19 68 VAL A CA 1
ATOM 555 C C . VAL A 1 68 ? -7.012 -5.972 7.686 1.00 91.19 68 VAL A C 1
ATOM 557 O O . VAL A 1 68 ? -7.627 -5.948 8.746 1.00 91.19 68 VAL A O 1
ATOM 560 N N . VAL A 1 69 ? -7.415 -5.244 6.639 1.00 89.12 69 VAL A N 1
ATOM 561 C CA . VAL A 1 69 ? -8.619 -4.388 6.659 1.00 89.12 69 VAL A CA 1
ATOM 562 C C . VAL A 1 69 ? -9.889 -5.197 6.941 1.00 89.12 69 VAL A C 1
ATOM 564 O O . VAL A 1 69 ? -10.720 -4.772 7.749 1.00 89.12 69 VAL A O 1
ATOM 567 N N . ASN A 1 70 ? -10.035 -6.376 6.333 1.00 89.69 70 ASN A N 1
ATOM 568 C CA . ASN A 1 70 ? -11.163 -7.273 6.590 1.00 89.69 70 ASN A CA 1
ATOM 569 C C . ASN A 1 70 ? -11.154 -7.800 8.032 1.00 89.69 70 ASN A C 1
ATOM 571 O O . ASN A 1 70 ? -12.196 -7.807 8.694 1.00 89.69 70 ASN A O 1
ATOM 575 N N . SER A 1 71 ? -9.979 -8.173 8.545 1.00 89.19 71 SER A N 1
ATOM 576 C CA . SER A 1 71 ? -9.804 -8.571 9.943 1.00 89.19 71 SER A CA 1
ATOM 577 C C . SER A 1 71 ? -10.191 -7.433 10.887 1.00 89.19 71 SER A C 1
ATOM 579 O O . SER A 1 71 ? -11.041 -7.621 11.754 1.00 89.19 71 SER A O 1
ATOM 581 N N . VAL A 1 72 ? -9.663 -6.224 10.682 1.00 87.38 72 VAL A N 1
ATOM 582 C CA . VAL A 1 72 ? -10.008 -5.046 11.493 1.00 87.38 72 VAL A CA 1
ATOM 583 C C . VAL A 1 72 ? -11.505 -4.760 11.425 1.00 87.38 72 VAL A C 1
ATOM 585 O O . VAL A 1 72 ? -12.114 -4.539 12.462 1.00 87.38 72 VAL A O 1
ATOM 588 N N . SER A 1 73 ? -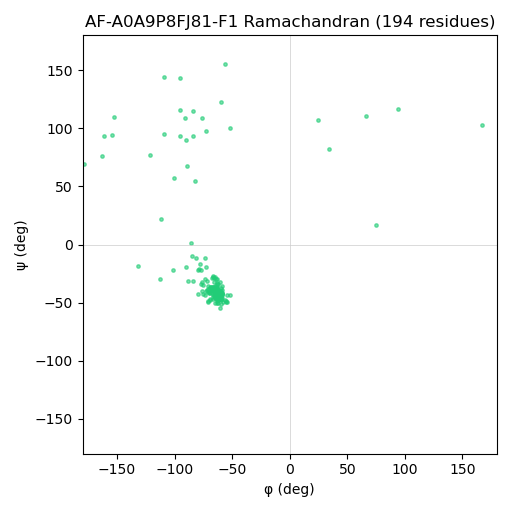12.129 -4.823 10.248 1.00 85.00 73 SER A N 1
ATOM 589 C CA . SER A 1 73 ? -13.573 -4.587 10.100 1.00 85.00 73 SER A CA 1
ATOM 590 C C . SER A 1 73 ? -14.414 -5.599 10.886 1.00 85.00 73 SER A C 1
ATOM 592 O O . SER A 1 73 ? -15.405 -5.225 11.514 1.00 85.00 73 SER A O 1
ATOM 594 N N . THR A 1 74 ? -13.989 -6.864 10.901 1.00 85.62 74 THR A N 1
ATOM 595 C CA . THR A 1 74 ? -14.665 -7.950 11.625 1.00 85.62 74 THR A CA 1
ATOM 596 C C . THR A 1 74 ? -14.497 -7.798 13.138 1.00 85.62 74 THR A C 1
ATOM 598 O O . THR A 1 74 ? -15.480 -7.809 13.878 1.00 85.62 74 THR A O 1
ATOM 601 N N . TYR A 1 75 ? -13.265 -7.587 13.611 1.00 81.00 75 TYR A N 1
ATOM 602 C CA . TYR A 1 75 ? -12.971 -7.499 15.042 1.00 81.00 75 TYR A CA 1
ATOM 603 C C . TYR A 1 75 ? -13.404 -6.158 15.653 1.00 81.00 75 TYR A C 1
ATOM 605 O O . TYR A 1 75 ? -14.009 -6.147 16.723 1.00 81.00 75 TYR A O 1
ATOM 613 N N . ALA A 1 76 ? -13.218 -5.029 14.963 1.00 78.31 76 ALA A N 1
ATOM 614 C CA . ALA A 1 76 ? -13.727 -3.728 15.411 1.00 78.31 76 ALA A CA 1
ATOM 615 C C . ALA A 1 76 ? -15.265 -3.674 15.422 1.00 78.31 76 ALA A C 1
ATOM 617 O O . ALA A 1 76 ? -15.856 -2.950 16.225 1.00 78.31 76 ALA A O 1
ATOM 618 N N . GLY A 1 77 ? -15.922 -4.443 14.546 1.00 72.06 77 GLY A N 1
ATOM 619 C CA . GLY A 1 77 ? -17.379 -4.522 14.463 1.00 72.06 77 GLY A CA 1
ATOM 620 C C . GLY A 1 77 ? -18.044 -5.184 15.673 1.00 72.06 77 GLY A C 1
ATOM 621 O O . GLY A 1 77 ? -19.175 -4.826 15.994 1.00 72.06 77 GLY A O 1
ATOM 622 N N . GLY A 1 78 ? -17.355 -6.104 16.356 1.00 76.56 78 GLY A N 1
ATOM 623 C CA . GLY A 1 78 ? -17.896 -6.841 17.505 1.00 76.56 78 GLY A CA 1
ATOM 624 C C . GLY A 1 78 ? -17.241 -6.523 18.851 1.00 76.56 78 GLY A C 1
ATOM 625 O O . GLY A 1 78 ? -17.915 -6.598 19.871 1.00 76.56 78 GLY A O 1
ATOM 626 N N . ALA A 1 79 ? -15.957 -6.151 18.868 1.00 78.44 79 ALA A N 1
ATOM 627 C CA . ALA A 1 79 ? -15.174 -6.055 20.104 1.00 78.44 79 ALA A CA 1
ATOM 628 C C . ALA A 1 79 ? -15.000 -4.625 20.637 1.00 78.44 79 ALA A C 1
ATOM 630 O O . ALA A 1 79 ? -14.716 -4.451 21.819 1.00 78.44 79 ALA A O 1
ATOM 631 N N . LEU A 1 80 ? -15.149 -3.599 19.789 1.00 81.69 80 LEU A N 1
ATOM 632 C CA . LEU A 1 80 ? -14.944 -2.209 20.202 1.00 81.69 80 LEU A CA 1
ATOM 633 C C . LEU A 1 80 ? -16.261 -1.511 20.594 1.00 81.69 80 LEU A C 1
ATOM 635 O O . LEU A 1 80 ? -17.285 -1.716 19.917 1.00 81.69 80 LEU A O 1
ATOM 639 N N . PRO A 1 81 ? -16.223 -0.629 21.617 1.00 80.62 81 PRO A N 1
ATOM 640 C CA . PRO A 1 81 ? -17.297 0.306 21.941 1.00 80.62 81 PRO A CA 1
ATOM 641 C C . PRO A 1 81 ? -17.657 1.201 20.750 1.00 80.62 81 PRO A C 1
ATOM 643 O O . PRO A 1 81 ? -16.830 1.456 19.871 1.00 80.62 81 PRO A O 1
ATOM 646 N N . GLU A 1 82 ? -18.887 1.716 20.735 1.00 80.81 82 GLU A N 1
ATOM 647 C CA . GLU A 1 82 ? -19.461 2.447 19.595 1.00 80.81 82 GLU A CA 1
ATOM 648 C C . GLU A 1 82 ? -18.597 3.634 19.129 1.00 80.81 82 GLU A C 1
ATOM 650 O O . GLU A 1 82 ? -18.339 3.786 17.933 1.00 80.81 82 GLU A O 1
ATOM 655 N N . ASN A 1 83 ? -18.074 4.431 20.067 1.00 81.44 83 ASN A N 1
ATOM 656 C CA . ASN A 1 83 ? -17.244 5.594 19.749 1.00 81.44 83 ASN A CA 1
ATOM 657 C C . ASN A 1 83 ? -15.934 5.198 19.035 1.00 81.44 83 ASN A C 1
ATOM 659 O O . ASN A 1 83 ? -15.625 5.697 17.953 1.00 81.44 83 ASN A O 1
ATOM 663 N N . ALA A 1 84 ? -15.198 4.228 19.589 1.00 83.81 84 ALA A N 1
ATOM 664 C CA . ALA A 1 84 ? -13.955 3.725 18.998 1.00 83.81 84 ALA A CA 1
ATOM 665 C C . ALA A 1 84 ? -14.199 3.052 17.637 1.00 83.81 84 ALA A C 1
ATOM 667 O O . ALA A 1 84 ? -13.428 3.232 16.693 1.00 83.81 84 ALA A O 1
ATOM 668 N N . ARG A 1 85 ? -15.318 2.332 17.500 1.00 84.38 85 ARG A N 1
ATOM 669 C CA . ARG A 1 85 ? -15.739 1.710 16.241 1.00 84.38 85 ARG A CA 1
ATOM 670 C C . ARG A 1 85 ? -15.955 2.739 15.133 1.00 84.38 85 ARG A C 1
ATOM 672 O O . ARG A 1 85 ? -15.522 2.506 14.005 1.00 84.38 85 ARG A O 1
ATOM 679 N N . ASN A 1 86 ? -16.610 3.859 15.432 1.00 85.00 86 ASN A N 1
ATOM 680 C CA . ASN A 1 86 ? -16.861 4.915 14.450 1.00 85.00 86 ASN A CA 1
ATOM 681 C C . ASN A 1 86 ? -15.558 5.582 13.992 1.00 85.00 86 ASN A C 1
ATOM 683 O O . ASN A 1 86 ? -15.402 5.848 12.801 1.00 85.00 86 ASN A O 1
ATOM 687 N N . ILE A 1 87 ? -14.588 5.755 14.895 1.00 85.00 87 ILE A N 1
ATOM 688 C CA . ILE A 1 87 ? -13.257 6.275 14.556 1.00 85.00 87 ILE A CA 1
ATOM 689 C C . ILE A 1 87 ? -12.514 5.302 13.634 1.00 85.00 87 ILE A C 1
ATOM 691 O O . ILE A 1 87 ? -12.057 5.710 12.570 1.00 85.00 87 ILE A O 1
ATOM 695 N N . VAL A 1 88 ? -12.443 4.012 13.981 1.00 86.88 88 VAL A N 1
ATOM 696 C CA . VAL A 1 88 ? -11.780 2.992 13.144 1.00 86.88 88 VAL A CA 1
ATOM 697 C C . VAL A 1 88 ? -12.429 2.904 11.759 1.00 86.88 88 VAL A C 1
ATOM 699 O O . VAL A 1 88 ? -11.724 2.868 10.753 1.00 86.88 88 VAL A O 1
ATOM 702 N N . LYS A 1 89 ? -13.766 2.937 11.681 1.00 86.44 89 LYS A N 1
ATOM 703 C CA . LYS A 1 89 ? -14.495 2.985 10.403 1.00 86.44 89 LYS A CA 1
ATOM 704 C C . LYS A 1 89 ? -14.182 4.246 9.601 1.00 86.44 89 LYS A C 1
ATOM 706 O O . LYS A 1 89 ? -13.961 4.147 8.399 1.00 86.44 89 LYS A O 1
ATOM 711 N N . GLY A 1 90 ? -14.149 5.411 10.247 1.00 86.06 90 GLY A N 1
ATOM 712 C CA . GLY A 1 90 ? -13.768 6.670 9.609 1.00 86.06 90 GLY A CA 1
ATOM 713 C C . GLY A 1 90 ? -12.359 6.605 9.027 1.00 86.06 90 GLY A C 1
ATOM 714 O O . GLY A 1 90 ? -12.154 6.989 7.877 1.00 86.06 90 GLY A O 1
ATOM 715 N N . GLN A 1 91 ? -11.416 6.018 9.772 1.00 84.44 91 GLN A N 1
ATOM 716 C CA . GLN A 1 91 ? -10.066 5.780 9.271 1.00 84.44 91 GLN A CA 1
ATOM 717 C C . GLN A 1 91 ? -10.097 4.864 8.053 1.00 84.44 91 GLN A C 1
ATOM 719 O O . GLN A 1 91 ? -9.662 5.301 6.994 1.00 84.44 91 GLN A O 1
ATOM 724 N N . LEU A 1 92 ? -10.712 3.679 8.150 1.00 86.06 92 LEU A N 1
ATOM 725 C CA . LEU A 1 92 ? -10.857 2.724 7.043 1.00 86.06 92 LEU A CA 1
ATOM 726 C C . LEU A 1 92 ? -11.455 3.342 5.770 1.00 86.06 92 LEU A C 1
ATOM 728 O O . LEU A 1 92 ? -10.958 3.102 4.673 1.00 86.06 92 LEU A O 1
ATOM 732 N N . LEU A 1 93 ? -12.493 4.166 5.909 1.00 85.94 93 LEU A N 1
ATOM 733 C CA . LEU A 1 93 ? -13.169 4.813 4.783 1.00 85.94 93 LEU A CA 1
ATOM 734 C C . LEU A 1 93 ? -12.391 6.005 4.207 1.00 85.94 93 LEU A C 1
ATOM 736 O O . LEU A 1 93 ? -12.598 6.359 3.049 1.00 85.94 93 LEU A O 1
ATOM 740 N N . SER A 1 94 ? -11.487 6.616 4.978 1.00 85.31 94 SER A N 1
ATOM 741 C CA . SER A 1 94 ? -10.627 7.712 4.505 1.00 85.31 94 SER A CA 1
ATOM 742 C C . SER A 1 94 ? -9.425 7.223 3.690 1.00 85.31 94 SER A C 1
ATOM 744 O O . SER A 1 94 ? -8.876 7.965 2.871 1.00 85.31 94 SER A O 1
ATOM 746 N N . ILE A 1 95 ? -9.042 5.959 3.869 1.00 83.25 95 ILE A N 1
ATOM 747 C CA . ILE A 1 95 ? -7.872 5.352 3.240 1.00 83.25 95 ILE A CA 1
ATOM 748 C C . ILE A 1 95 ? -7.864 5.489 1.705 1.00 83.25 95 ILE A C 1
ATOM 750 O O . ILE A 1 95 ? -6.849 5.940 1.170 1.00 83.25 95 ILE A O 1
ATOM 754 N N . PRO A 1 96 ? -8.946 5.166 0.960 1.00 82.81 96 PRO A N 1
ATOM 755 C CA . PRO A 1 96 ? -8.903 5.218 -0.502 1.00 82.81 96 PRO A CA 1
ATOM 756 C C . PRO A 1 96 ? -8.604 6.622 -1.034 1.00 82.81 96 PRO A C 1
ATOM 758 O O . PRO A 1 96 ? -7.947 6.783 -2.064 1.00 82.81 96 PRO A O 1
ATOM 761 N N . GLN A 1 97 ? -9.066 7.648 -0.316 1.00 84.44 97 GLN A N 1
ATOM 762 C CA . GLN A 1 97 ? -8.792 9.041 -0.642 1.00 84.44 97 GLN A CA 1
ATOM 763 C C . GLN A 1 97 ? -7.327 9.391 -0.369 1.00 84.44 97 GLN A C 1
ATOM 765 O O . GLN A 1 97 ? -6.657 9.950 -1.238 1.00 84.44 97 GLN A O 1
ATOM 770 N N . ARG A 1 98 ? -6.823 9.022 0.814 1.00 84.88 98 ARG A N 1
ATOM 771 C CA . ARG A 1 98 ? -5.432 9.249 1.227 1.00 84.88 98 ARG A CA 1
ATOM 772 C C . ARG A 1 98 ? -4.439 8.585 0.269 1.00 84.88 98 ARG A C 1
ATOM 774 O O . ARG A 1 98 ? -3.476 9.216 -0.163 1.00 84.88 98 ARG A O 1
ATOM 781 N N . TRP A 1 99 ? -4.742 7.366 -0.172 1.00 86.38 99 TRP A N 1
ATOM 782 C CA . TRP A 1 99 ? -3.973 6.653 -1.190 1.00 86.38 99 TRP A CA 1
ATOM 783 C C . TRP A 1 99 ? -3.934 7.372 -2.527 1.00 86.38 99 TRP A C 1
ATOM 785 O O . TRP A 1 99 ? -2.864 7.465 -3.127 1.00 86.38 99 TRP A O 1
ATOM 795 N N . ARG A 1 100 ? -5.066 7.905 -3.001 1.00 84.44 100 ARG A N 1
ATOM 796 C CA . ARG A 1 100 ? -5.100 8.648 -4.265 1.00 84.44 100 ARG A CA 1
ATOM 797 C C . ARG A 1 100 ? -4.181 9.868 -4.210 1.00 84.44 100 ARG A C 1
ATOM 799 O O . ARG A 1 100 ? -3.413 10.077 -5.143 1.00 84.44 100 ARG A O 1
ATOM 806 N N . CYS A 1 101 ? -4.200 10.613 -3.107 1.00 81.44 101 CYS A N 1
ATOM 807 C CA . CYS A 1 101 ? -3.309 11.757 -2.909 1.00 81.44 101 CYS A CA 1
ATOM 808 C C . CYS A 1 101 ? -1.831 11.339 -2.827 1.00 81.44 101 CYS A C 1
ATOM 810 O O . CYS A 1 101 ? -0.987 11.953 -3.472 1.00 81.44 101 CYS A O 1
ATOM 812 N N . ALA A 1 102 ? -1.507 10.271 -2.090 1.00 79.19 102 ALA A N 1
ATOM 813 C CA . ALA A 1 102 ? -0.136 9.762 -1.987 1.00 79.19 102 ALA A CA 1
ATOM 814 C C . ALA A 1 102 ? 0.402 9.262 -3.340 1.00 79.19 102 ALA A C 1
ATOM 816 O O . ALA A 1 102 ? 1.557 9.501 -3.681 1.00 79.19 102 ALA A O 1
ATOM 817 N N . THR A 1 103 ? -0.461 8.631 -4.137 1.00 81.06 103 THR A N 1
ATOM 818 C CA . THR A 1 103 ? -0.174 8.192 -5.510 1.00 81.06 103 THR A CA 1
ATOM 819 C C . THR A 1 103 ? 0.130 9.389 -6.412 1.00 81.06 103 THR A C 1
ATOM 821 O O . THR A 1 103 ? 1.129 9.361 -7.123 1.00 81.06 103 THR A O 1
ATOM 824 N N . GLN A 1 104 ? -0.684 10.450 -6.320 1.00 81.25 104 GLN A N 1
ATOM 825 C CA . GLN A 1 104 ? -0.498 11.706 -7.058 1.00 81.25 104 GLN A CA 1
ATOM 826 C C . GLN A 1 104 ? 0.782 12.449 -6.681 1.00 81.25 104 GLN A C 1
ATOM 828 O O . GLN A 1 104 ? 1.467 13.021 -7.526 1.00 81.25 104 GLN A O 1
ATOM 833 N N . SER A 1 105 ? 1.145 12.398 -5.405 1.00 76.75 105 SER A N 1
ATOM 834 C CA . SER A 1 105 ? 2.391 12.984 -4.925 1.00 76.75 105 SER A CA 1
ATOM 835 C C . SER A 1 105 ? 3.611 12.162 -5.368 1.00 76.75 105 SER A C 1
ATOM 837 O O . SER A 1 105 ? 4.619 12.723 -5.789 1.00 76.75 105 SER A O 1
ATOM 839 N N . ALA A 1 106 ? 3.514 10.827 -5.347 1.00 71.62 106 ALA A N 1
ATOM 840 C CA . ALA A 1 106 ? 4.583 9.930 -5.788 1.00 71.62 106 ALA A CA 1
ATOM 841 C C . ALA A 1 106 ? 4.841 10.008 -7.303 1.00 71.62 106 ALA A C 1
ATOM 843 O O . ALA A 1 106 ? 5.992 9.936 -7.726 1.00 71.62 106 ALA A O 1
ATOM 844 N N . GLU A 1 107 ? 3.796 10.187 -8.119 1.00 69.88 107 GLU A N 1
ATOM 845 C CA . GLU A 1 107 ? 3.956 10.392 -9.565 1.00 69.88 107 GLU A CA 1
ATOM 846 C C . GLU A 1 107 ? 4.523 11.777 -9.908 1.00 69.88 107 GLU A C 1
ATOM 848 O O . GLU A 1 107 ? 5.297 11.889 -10.853 1.00 69.88 107 GLU A O 1
ATOM 853 N N . ALA A 1 108 ? 4.224 12.810 -9.112 1.00 67.75 108 ALA A N 1
ATOM 854 C CA . ALA A 1 108 ? 4.819 14.139 -9.271 1.00 67.75 108 ALA A CA 1
ATOM 855 C C . ALA A 1 108 ? 6.290 14.206 -8.813 1.00 67.75 108 ALA A C 1
ATOM 857 O O . ALA A 1 108 ? 7.067 14.999 -9.341 1.00 67.75 108 ALA A O 1
ATOM 858 N N . ALA A 1 109 ? 6.678 13.384 -7.833 1.00 62.78 109 ALA A N 1
ATOM 859 C CA . ALA A 1 109 ? 8.027 13.354 -7.270 1.00 62.78 109 ALA A CA 1
ATOM 860 C C . ALA A 1 109 ? 9.022 12.477 -8.053 1.00 62.78 109 ALA A C 1
ATOM 862 O O . ALA A 1 109 ? 10.212 12.520 -7.751 1.00 62.78 109 ALA A O 1
ATOM 863 N N . SER A 1 110 ? 8.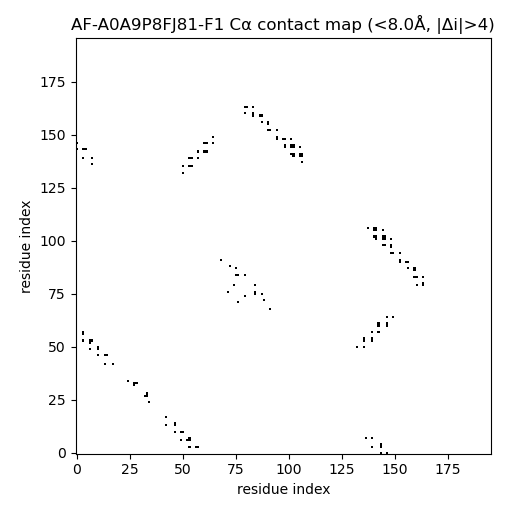569 11.681 -9.031 1.00 54.91 110 SER A N 1
ATOM 864 C CA . SER A 1 110 ? 9.442 10.838 -9.858 1.00 54.91 110 SER A CA 1
ATOM 865 C C . SER A 1 110 ? 9.892 11.607 -11.112 1.00 54.91 110 SER A C 1
ATOM 867 O O . SER A 1 110 ? 9.077 11.859 -12.004 1.00 54.91 110 SER A O 1
ATOM 869 N N . PRO A 1 111 ? 11.172 12.016 -11.221 1.00 56.59 111 PRO A N 1
ATOM 870 C CA . PRO A 1 111 ? 11.657 12.745 -12.379 1.00 56.59 111 PRO A CA 1
ATOM 871 C C . PRO A 1 111 ? 12.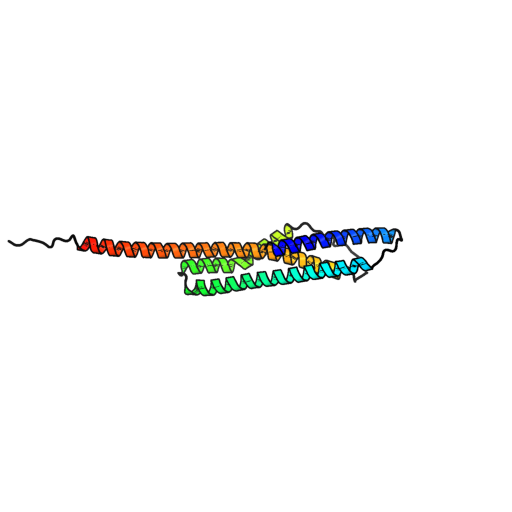033 11.742 -13.473 1.00 56.59 111 PRO A C 1
ATOM 873 O O . PRO A 1 111 ? 13.141 11.216 -13.506 1.00 56.59 111 PRO A O 1
ATOM 876 N N . SER A 1 112 ? 11.110 11.446 -14.385 1.00 49.44 112 SER A N 1
ATOM 877 C CA . SER A 1 112 ? 11.435 10.743 -15.632 1.00 49.44 112 SER A CA 1
ATOM 878 C C . SER A 1 112 ? 10.432 11.074 -16.739 1.00 49.44 112 SER A C 1
ATOM 880 O O . SER A 1 112 ? 9.352 10.504 -16.838 1.00 49.44 112 SER A O 1
ATOM 882 N N . GLN A 1 113 ? 10.827 12.073 -17.530 1.00 51.91 113 GLN A N 1
ATOM 883 C CA . GLN A 1 113 ? 10.612 12.264 -18.970 1.00 51.91 113 GLN A CA 1
ATOM 884 C C . GLN A 1 113 ? 9.400 11.576 -19.635 1.00 51.91 113 GLN A C 1
ATOM 886 O O . GLN A 1 113 ? 9.427 10.391 -19.950 1.00 51.91 113 GLN A O 1
ATOM 891 N N . SER A 1 114 ? 8.380 12.372 -19.977 1.00 41.53 114 SER A N 1
ATOM 892 C CA . SER A 1 114 ? 7.708 12.353 -21.298 1.00 41.53 114 SER A CA 1
ATOM 893 C C . SER A 1 114 ? 6.601 13.415 -21.370 1.00 41.53 114 SER A C 1
ATOM 895 O O . SER A 1 114 ? 5.412 13.134 -21.464 1.00 41.53 114 SER A O 1
ATOM 897 N N . ALA A 1 115 ? 7.018 14.682 -21.389 1.00 37.75 115 ALA A N 1
ATOM 898 C CA . ALA A 1 115 ? 6.278 15.734 -22.082 1.00 37.75 115 ALA A CA 1
ATOM 899 C C . ALA A 1 115 ? 6.964 15.998 -23.433 1.00 37.75 115 ALA A C 1
ATOM 901 O O . ALA A 1 115 ? 7.402 17.106 -23.717 1.00 37.75 115 ALA A O 1
ATOM 902 N N . THR A 1 116 ? 7.096 14.961 -24.263 1.00 36.94 116 THR A N 1
ATOM 903 C CA . THR A 1 116 ? 7.440 15.120 -25.683 1.00 36.94 116 THR A CA 1
ATOM 904 C C . THR A 1 116 ? 6.325 14.486 -26.492 1.00 36.94 116 THR A C 1
ATOM 906 O O . THR A 1 116 ? 6.410 13.363 -26.972 1.00 36.94 116 THR A O 1
ATOM 909 N N . LYS A 1 117 ? 5.220 15.223 -26.577 1.00 46.75 117 LYS A N 1
ATOM 910 C CA . LYS A 1 117 ? 4.185 15.011 -27.580 1.00 46.75 117 LYS A CA 1
ATOM 911 C C . LYS A 1 117 ? 4.562 15.883 -28.784 1.00 46.75 117 LYS A C 1
ATOM 913 O O . LYS A 1 117 ? 4.211 17.055 -28.810 1.00 46.75 117 LYS A O 1
ATOM 918 N N . ALA A 1 118 ? 5.336 15.328 -29.709 1.00 38.88 118 ALA A N 1
ATOM 919 C CA . ALA A 1 118 ? 5.581 15.843 -31.062 1.00 38.88 118 ALA A CA 1
ATOM 920 C C . ALA A 1 118 ? 6.115 14.648 -31.875 1.00 38.88 118 ALA A C 1
ATOM 922 O O . ALA A 1 118 ? 7.189 14.150 -31.572 1.00 38.88 118 ALA A O 1
ATOM 923 N N . ASP A 1 119 ? 5.246 13.920 -32.571 1.00 38.28 119 ASP A N 1
ATOM 924 C CA . ASP A 1 119 ? 4.859 14.112 -33.981 1.00 38.28 119 ASP A CA 1
ATOM 925 C C . ASP A 1 119 ? 5.708 13.226 -34.917 1.00 38.28 119 ASP A C 1
ATOM 927 O O . ASP A 1 119 ? 6.920 13.378 -34.979 1.00 38.28 119 ASP A O 1
ATOM 931 N N . GLY A 1 120 ? 5.032 12.290 -35.600 1.00 43.22 120 GLY A N 1
ATOM 932 C CA . GLY A 1 120 ? 5.459 11.601 -36.831 1.00 43.22 120 GLY A CA 1
ATOM 933 C C . GLY A 1 120 ? 6.669 10.649 -36.800 1.00 43.22 120 GLY A C 1
ATOM 934 O O . GLY A 1 120 ? 7.809 11.092 -36.795 1.00 43.22 120 GLY A O 1
ATOM 935 N N . GLY A 1 121 ? 6.435 9.336 -36.953 1.00 35.44 121 GLY A N 1
ATOM 936 C CA . GLY A 1 121 ? 7.482 8.386 -37.368 1.00 35.44 121 GLY A CA 1
ATOM 937 C C . GLY A 1 121 ? 7.107 6.914 -37.184 1.00 35.44 121 GLY A C 1
ATOM 938 O O . GLY A 1 121 ? 7.113 6.398 -36.072 1.00 35.44 121 GLY A O 1
ATOM 939 N N . GLU A 1 122 ? 6.750 6.248 -38.277 1.00 47.66 122 GLU A N 1
ATOM 940 C CA . GLU A 1 122 ? 6.302 4.856 -38.349 1.00 47.66 122 GLU A CA 1
ATOM 941 C C . GLU A 1 122 ? 7.488 3.876 -38.226 1.00 47.66 122 GLU A C 1
ATOM 943 O O . GLU A 1 122 ? 8.266 3.772 -39.159 1.00 47.66 122 GLU A O 1
ATOM 948 N N . ASP A 1 123 ? 7.614 3.150 -37.102 1.00 36.38 123 ASP A N 1
ATOM 949 C CA . ASP A 1 123 ? 8.338 1.861 -36.985 1.00 36.38 123 ASP A CA 1
ATOM 950 C C . ASP A 1 123 ? 7.920 1.127 -35.681 1.00 36.38 123 ASP A C 1
ATOM 952 O O . ASP A 1 123 ? 8.573 1.126 -34.633 1.00 36.38 123 ASP A O 1
ATOM 956 N N . GLY A 1 124 ? 6.724 0.533 -35.722 1.00 42.19 124 GLY A N 1
ATOM 957 C CA . GLY A 1 124 ? 5.925 0.117 -34.560 1.00 42.19 124 GLY A CA 1
ATOM 958 C C . GLY A 1 124 ? 6.256 -1.226 -33.893 1.00 42.19 124 GLY A C 1
ATOM 959 O O . GLY A 1 124 ? 5.349 -2.032 -33.702 1.00 42.19 124 GLY A O 1
ATOM 960 N N . LYS A 1 125 ? 7.504 -1.488 -33.473 1.00 43.44 125 LYS A N 1
ATOM 961 C CA . LYS A 1 125 ? 7.803 -2.702 -32.663 1.00 43.44 125 LYS A CA 1
ATOM 962 C C . LYS A 1 125 ? 8.641 -2.479 -31.398 1.00 43.44 125 LYS A C 1
ATOM 964 O O . LYS A 1 125 ? 8.583 -3.302 -30.491 1.00 43.44 125 LYS A O 1
ATOM 969 N N . ALA A 1 126 ? 9.356 -1.360 -31.289 1.00 44.22 126 ALA A N 1
ATOM 970 C CA . ALA A 1 126 ? 10.200 -1.042 -30.130 1.00 44.22 126 ALA A CA 1
ATOM 971 C C . ALA A 1 126 ? 9.483 -0.268 -29.001 1.00 44.22 126 ALA A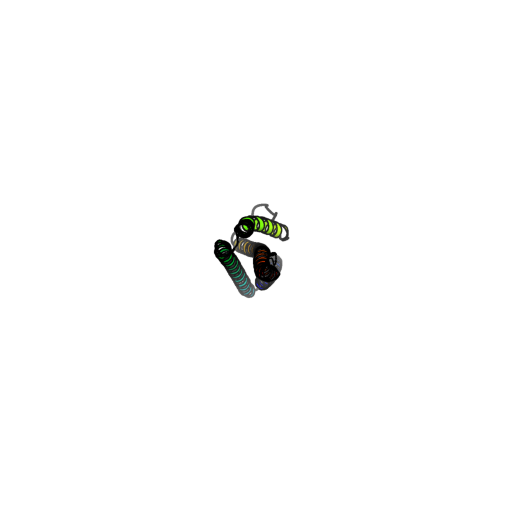 C 1
ATOM 973 O O . ALA A 1 126 ? 9.958 -0.286 -27.869 1.00 44.22 126 ALA A O 1
ATOM 974 N N . ALA A 1 127 ? 8.352 0.387 -29.289 1.00 46.50 127 ALA A N 1
ATOM 975 C CA . ALA A 1 127 ? 7.643 1.242 -28.328 1.00 46.50 127 ALA A CA 1
ATOM 976 C C . ALA A 1 127 ? 6.831 0.451 -27.280 1.00 46.50 127 ALA A C 1
ATOM 978 O O . ALA A 1 127 ? 6.800 0.820 -26.110 1.00 46.50 127 ALA A O 1
ATOM 979 N N . ALA A 1 128 ? 6.258 -0.697 -27.662 1.00 48.75 128 ALA A N 1
ATOM 980 C CA . ALA A 1 128 ? 5.380 -1.476 -26.782 1.00 48.75 128 ALA A CA 1
ATOM 981 C C . ALA A 1 128 ? 6.085 -2.049 -25.531 1.00 48.75 128 ALA A C 1
ATOM 983 O O . ALA A 1 128 ? 5.437 -2.243 -24.504 1.00 48.75 128 ALA A O 1
ATOM 984 N N . GLY A 1 129 ? 7.397 -2.311 -25.604 1.00 52.22 129 GLY A N 1
ATOM 985 C CA . GLY A 1 129 ? 8.193 -2.770 -24.458 1.00 52.22 129 GLY A CA 1
ATOM 986 C C . GLY A 1 129 ? 8.472 -1.654 -23.448 1.00 52.22 129 GLY A C 1
ATOM 987 O O . GLY A 1 129 ? 8.265 -1.846 -22.254 1.00 52.22 129 GLY A O 1
ATOM 988 N N . GLN A 1 130 ? 8.837 -0.459 -23.928 1.00 56.94 130 GLN A N 1
ATOM 989 C CA . GLN A 1 130 ? 9.117 0.705 -23.075 1.00 56.94 130 GLN A CA 1
ATOM 990 C C . GLN A 1 130 ? 7.877 1.205 -22.324 1.00 56.94 130 GLN A C 1
ATOM 992 O O . GLN A 1 130 ? 7.979 1.566 -21.153 1.00 56.94 130 GLN A O 1
ATOM 997 N N . ASP A 1 131 ? 6.701 1.180 -22.954 1.00 59.53 131 ASP A N 1
ATOM 998 C CA . ASP A 1 131 ? 5.454 1.595 -22.299 1.00 59.53 131 ASP A CA 1
ATOM 999 C C . ASP A 1 131 ? 5.015 0.613 -21.195 1.00 59.53 131 ASP A C 1
ATOM 1001 O O . ASP A 1 131 ? 4.526 1.019 -20.134 1.00 59.53 131 ASP A O 1
ATOM 1005 N N . ALA A 1 132 ? 5.208 -0.693 -21.414 1.00 64.44 132 ALA A N 1
ATOM 1006 C CA . ALA A 1 132 ? 4.888 -1.734 -20.435 1.00 64.44 132 ALA A CA 1
ATOM 1007 C C . ALA A 1 132 ? 5.827 -1.697 -19.216 1.00 64.44 132 ALA A C 1
ATOM 1009 O O . ALA A 1 132 ? 5.396 -1.922 -18.075 1.00 64.44 132 ALA A O 1
ATOM 1010 N N . ASP A 1 133 ? 7.091 -1.377 -19.463 1.00 71.62 133 ASP A N 1
ATOM 1011 C CA . ASP A 1 133 ? 8.133 -1.227 -18.458 1.00 71.62 133 ASP A CA 1
ATOM 1012 C C . ASP A 1 133 ? 7.914 0.009 -17.581 1.00 71.62 133 ASP A C 1
ATOM 1014 O O . ASP A 1 133 ? 7.880 -0.075 -16.348 1.00 71.62 133 ASP A O 1
ATOM 1018 N N . GLU A 1 134 ? 7.626 1.145 -18.212 1.00 79.00 134 GLU A N 1
ATOM 1019 C CA . GLU A 1 134 ? 7.325 2.391 -17.516 1.00 79.00 134 GLU A CA 1
ATOM 1020 C C . GLU A 1 134 ? 6.066 2.271 -16.648 1.00 79.00 134 GLU A C 1
ATOM 1022 O O . GLU A 1 134 ? 6.017 2.759 -15.513 1.00 79.00 134 GLU A O 1
ATOM 1027 N N . ASN A 1 135 ? 5.043 1.571 -17.142 1.00 81.38 135 ASN A N 1
ATOM 1028 C CA . ASN A 1 135 ? 3.846 1.295 -16.361 1.00 81.38 135 ASN A CA 1
ATOM 1029 C C . ASN A 1 135 ? 4.138 0.388 -15.152 1.00 81.38 135 ASN A C 1
ATOM 1031 O O . ASN A 1 135 ? 3.580 0.609 -14.076 1.00 81.38 135 ASN A O 1
ATOM 1035 N N . THR A 1 136 ? 5.032 -0.595 -15.294 1.00 83.94 136 THR A N 1
ATOM 1036 C CA . THR A 1 136 ? 5.437 -1.483 -14.189 1.00 83.94 136 THR A CA 1
ATOM 1037 C C . THR A 1 136 ? 6.193 -0.705 -13.110 1.00 83.94 136 THR A C 1
ATOM 1039 O O . THR A 1 136 ? 5.877 -0.831 -11.923 1.00 83.94 136 THR A O 1
ATOM 1042 N N . ARG A 1 137 ? 7.111 0.181 -13.510 1.00 83.31 137 ARG A N 1
ATOM 1043 C CA . ARG A 1 137 ? 7.836 1.080 -12.603 1.00 83.31 137 ARG A CA 1
ATOM 1044 C C . ARG A 1 137 ? 6.897 2.036 -11.870 1.00 83.31 137 ARG A C 1
ATOM 1046 O O . ARG A 1 137 ? 6.956 2.166 -10.645 1.00 83.31 137 ARG A O 1
ATOM 1053 N N . LYS A 1 138 ? 5.980 2.682 -12.596 1.00 84.50 138 LYS A N 1
ATOM 1054 C CA . LYS A 1 138 ? 4.947 3.543 -12.002 1.00 84.50 138 LYS A CA 1
ATOM 1055 C C . LYS A 1 138 ? 4.082 2.759 -11.020 1.00 84.50 138 LYS A C 1
ATOM 1057 O O . LYS A 1 138 ? 3.862 3.235 -9.912 1.00 84.50 138 LYS A O 1
ATOM 1062 N N . ALA A 1 139 ? 3.617 1.564 -11.380 1.00 85.50 139 ALA A N 1
ATOM 1063 C CA . ALA A 1 139 ? 2.812 0.724 -10.495 1.00 85.50 139 ALA A CA 1
ATOM 1064 C C . ALA A 1 139 ? 3.552 0.378 -9.190 1.00 85.50 139 ALA A C 1
ATOM 1066 O O . ALA A 1 139 ? 2.961 0.484 -8.115 1.00 85.50 139 ALA A O 1
ATOM 1067 N N . ALA A 1 140 ? 4.848 0.064 -9.263 1.00 87.81 140 ALA A N 1
ATOM 1068 C CA . ALA A 1 140 ? 5.674 -0.208 -8.088 1.00 87.81 140 ALA A CA 1
ATOM 1069 C C 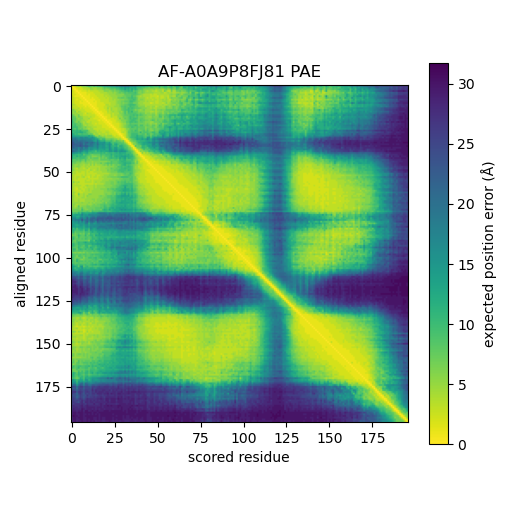. ALA A 1 140 ? 5.767 1.001 -7.144 1.00 87.81 140 ALA A C 1
ATOM 1071 O O . ALA A 1 140 ? 5.551 0.864 -5.940 1.00 87.81 140 ALA A O 1
ATOM 1072 N N . HIS A 1 141 ? 6.020 2.200 -7.678 1.00 88.06 141 HIS A N 1
ATOM 1073 C CA . HIS A 1 141 ? 6.064 3.431 -6.882 1.00 88.06 141 HIS A CA 1
ATOM 1074 C C . HIS A 1 141 ? 4.728 3.732 -6.193 1.00 88.06 141 HIS A C 1
ATOM 1076 O O . HIS A 1 141 ? 4.699 4.036 -4.997 1.00 88.06 141 HIS A O 1
ATOM 1082 N N . ARG A 1 142 ? 3.610 3.579 -6.916 1.00 89.00 142 ARG A N 1
ATOM 1083 C CA . ARG A 1 142 ? 2.263 3.730 -6.342 1.00 89.00 142 ARG A CA 1
ATOM 1084 C C . ARG A 1 142 ? 2.018 2.712 -5.233 1.00 89.00 142 ARG A C 1
ATOM 1086 O O . ARG A 1 142 ? 1.493 3.075 -4.186 1.00 89.00 142 ARG A O 1
ATOM 1093 N N . MET A 1 143 ? 2.435 1.462 -5.435 1.00 91.44 143 MET A N 1
ATOM 1094 C CA . MET A 1 143 ? 2.298 0.406 -4.435 1.00 91.44 143 MET A CA 1
ATOM 1095 C C . MET A 1 143 ? 3.135 0.684 -3.179 1.00 91.44 143 MET A C 1
ATOM 1097 O O . MET A 1 143 ? 2.674 0.441 -2.067 1.00 91.44 143 MET A O 1
ATOM 1101 N N . ILE A 1 144 ? 4.342 1.239 -3.318 1.00 90.06 144 ILE A N 1
ATOM 1102 C CA . ILE A 1 144 ? 5.161 1.649 -2.167 1.00 90.06 144 ILE A CA 1
ATOM 1103 C C . ILE A 1 144 ? 4.454 2.753 -1.365 1.00 90.06 144 ILE A C 1
ATOM 1105 O O . ILE A 1 144 ? 4.370 2.655 -0.136 1.00 90.06 144 ILE A O 1
ATOM 1109 N N . ALA A 1 145 ? 3.925 3.778 -2.038 1.00 88.75 145 ALA A N 1
ATOM 1110 C CA . ALA A 1 145 ? 3.172 4.853 -1.389 1.00 88.75 145 ALA A CA 1
ATOM 1111 C C . ALA A 1 145 ? 1.904 4.322 -0.694 1.00 88.75 145 ALA A C 1
ATOM 1113 O O . ALA A 1 145 ? 1.667 4.610 0.479 1.00 88.75 145 ALA A O 1
ATOM 1114 N N . PHE A 1 146 ? 1.144 3.471 -1.385 1.00 89.25 146 PHE A N 1
ATOM 1115 C CA . PHE A 1 146 ? -0.024 2.769 -0.852 1.00 89.25 146 PHE A CA 1
ATOM 1116 C C . PHE A 1 146 ? 0.307 1.966 0.410 1.00 89.25 146 PHE A C 1
ATOM 1118 O O . PHE A 1 146 ? -0.375 2.092 1.425 1.00 89.25 146 PHE A O 1
ATOM 1125 N N . ALA A 1 147 ? 1.379 1.172 0.369 1.00 90.81 147 ALA A N 1
ATOM 1126 C CA . ALA A 1 147 ? 1.793 0.335 1.488 1.00 90.81 147 ALA A CA 1
ATOM 1127 C C . ALA A 1 147 ? 2.220 1.159 2.707 1.00 90.81 147 ALA A C 1
ATOM 1129 O O . ALA A 1 147 ? 1.927 0.786 3.842 1.00 90.81 147 ALA A O 1
ATOM 1130 N N . THR A 1 148 ? 2.895 2.286 2.470 1.00 90.12 148 THR A N 1
ATOM 1131 C CA . THR A 1 148 ? 3.305 3.220 3.528 1.00 90.12 148 THR A CA 1
ATOM 1132 C C . THR A 1 148 ? 2.080 3.799 4.233 1.00 90.12 148 THR A C 1
ATOM 1134 O O . THR A 1 148 ? 2.004 3.781 5.458 1.00 90.12 148 THR A O 1
ATOM 1137 N N . GLU A 1 149 ? 1.078 4.212 3.462 1.00 89.25 149 GLU A N 1
ATOM 1138 C CA . GLU A 1 149 ? -0.158 4.768 4.005 1.00 89.25 149 GLU A CA 1
ATOM 1139 C C . GLU A 1 149 ? -1.041 3.708 4.688 1.00 89.25 149 GLU A C 1
ATOM 1141 O O . GLU A 1 149 ? -1.672 3.976 5.709 1.00 89.25 149 GLU A O 1
ATOM 1146 N N . GLY A 1 150 ? -1.072 2.479 4.158 1.00 89.31 150 GLY A N 1
ATOM 1147 C CA . GLY A 1 150 ? -1.774 1.355 4.783 1.00 89.31 150 GLY A CA 1
ATOM 1148 C C . GLY A 1 150 ? -1.195 0.990 6.154 1.00 89.31 150 GLY A C 1
ATOM 1149 O O . GLY A 1 150 ? -1.944 0.677 7.079 1.00 89.31 150 GLY A O 1
ATOM 1150 N N . LEU A 1 151 ? 0.128 1.083 6.316 1.00 89.88 151 LEU A N 1
ATOM 1151 C CA . LEU A 1 151 ? 0.781 0.904 7.615 1.00 89.88 151 LEU A CA 1
ATOM 1152 C C . LEU A 1 151 ? 0.489 2.047 8.582 1.00 89.88 151 LEU A C 1
ATOM 1154 O O . LEU A 1 151 ? 0.228 1.779 9.753 1.00 89.88 151 LEU A O 1
ATOM 1158 N N . ASP A 1 152 ? 0.502 3.293 8.107 1.00 89.81 152 ASP A N 1
ATOM 1159 C CA . ASP A 1 152 ? 0.135 4.439 8.940 1.00 89.81 152 ASP A CA 1
ATOM 1160 C C . ASP A 1 152 ? -1.303 4.305 9.459 1.00 89.81 152 ASP A C 1
ATOM 1162 O O . ASP A 1 152 ? -1.567 4.449 10.652 1.00 89.81 152 ASP A O 1
ATOM 1166 N N . MET A 1 153 ? -2.235 3.907 8.593 1.00 90.19 153 MET A N 1
ATOM 1167 C CA . MET A 1 153 ? -3.602 3.627 9.016 1.00 90.19 153 MET A CA 1
ATOM 1168 C C . MET A 1 153 ? -3.678 2.520 10.083 1.00 90.19 153 MET A C 1
ATOM 1170 O O . MET A 1 153 ? -4.409 2.670 11.066 1.00 90.19 153 MET A O 1
ATOM 1174 N N . MET A 1 154 ? -2.917 1.432 9.945 1.00 90.44 154 MET A N 1
ATOM 1175 C CA . MET A 1 154 ? -2.883 0.381 10.968 1.00 90.44 154 MET A CA 1
ATOM 1176 C C . MET A 1 154 ? -2.311 0.879 12.296 1.00 90.44 154 MET A C 1
ATOM 1178 O O . MET A 1 154 ? -2.825 0.509 13.351 1.00 90.44 154 MET A O 1
ATOM 1182 N N . ALA A 1 155 ? -1.301 1.751 12.265 1.00 91.44 155 ALA A N 1
ATOM 1183 C CA . ALA A 1 155 ? -0.764 2.379 13.469 1.00 91.44 155 ALA A CA 1
ATOM 1184 C C . ALA A 1 155 ? -1.825 3.242 14.175 1.00 91.44 155 ALA A C 1
ATOM 1186 O O . ALA A 1 155 ? -1.983 3.150 15.395 1.00 91.44 155 ALA A O 1
ATOM 1187 N N . GLN A 1 156 ? -2.609 4.015 13.416 1.00 90.06 156 GLN A N 1
ATOM 1188 C CA . GLN A 1 156 ? -3.719 4.803 13.960 1.00 90.06 156 GLN A CA 1
ATOM 1189 C C . GLN A 1 156 ? -4.801 3.916 14.585 1.00 90.06 156 GLN A C 1
ATOM 1191 O O . GLN A 1 156 ? -5.266 4.196 15.690 1.00 90.06 156 GLN A O 1
ATOM 1196 N N . VAL A 1 157 ? -5.178 2.817 13.925 1.00 90.56 157 VAL A N 1
ATOM 1197 C CA . VAL A 1 157 ? -6.149 1.866 14.485 1.00 90.56 157 VAL A CA 1
ATOM 1198 C C . VAL A 1 157 ? -5.616 1.194 15.746 1.00 90.56 157 VAL A C 1
ATOM 1200 O O . VAL A 1 157 ? -6.350 1.110 16.729 1.00 90.56 157 VAL A O 1
ATOM 1203 N N . ASN A 1 158 ? -4.347 0.785 15.768 1.00 91.19 158 ASN A N 1
ATOM 1204 C CA . ASN A 1 158 ? -3.721 0.220 16.962 1.00 91.19 158 ASN A CA 1
ATOM 1205 C C . ASN A 1 158 ? -3.753 1.202 18.144 1.00 91.19 158 ASN A C 1
ATOM 1207 O O . ASN A 1 158 ? -4.042 0.798 19.266 1.00 91.19 158 ASN A O 1
ATOM 1211 N N . ASN A 1 159 ? -3.534 2.496 17.894 1.00 91.81 159 ASN A N 1
ATOM 1212 C CA . ASN A 1 159 ? -3.636 3.521 18.931 1.00 91.81 159 ASN A CA 1
ATOM 1213 C C . ASN A 1 159 ? -5.067 3.638 19.488 1.00 91.81 159 ASN A C 1
ATOM 1215 O O . ASN A 1 159 ? -5.265 3.627 20.698 1.00 91.81 159 ASN A O 1
ATOM 1219 N N . VAL A 1 160 ? -6.088 3.668 18.623 1.00 90.38 160 VAL A N 1
ATOM 1220 C CA . VAL A 1 160 ? -7.499 3.719 19.058 1.00 90.38 160 VAL A CA 1
ATOM 1221 C C . VAL A 1 160 ? -7.876 2.492 19.894 1.00 90.38 160 VAL A C 1
ATOM 1223 O O . VAL A 1 160 ? -8.550 2.617 20.920 1.00 90.38 160 VAL A O 1
ATOM 1226 N N . VAL A 1 161 ? -7.427 1.306 19.481 1.00 88.31 161 VAL A N 1
ATOM 1227 C CA . VAL A 1 161 ? -7.629 0.065 20.243 1.00 88.31 161 VAL A CA 1
ATOM 1228 C C . VAL A 1 161 ? -6.891 0.125 21.582 1.00 88.31 161 VAL A C 1
ATOM 1230 O O . VAL A 1 161 ? -7.480 -0.223 22.600 1.00 88.31 161 VAL A O 1
ATOM 1233 N N . GLY A 1 162 ? -5.655 0.630 21.610 1.00 89.81 162 GLY A N 1
ATOM 1234 C CA . GLY A 1 162 ? -4.883 0.829 22.838 1.00 89.81 162 GLY A CA 1
ATOM 1235 C C . GLY A 1 162 ? -5.573 1.767 23.831 1.00 89.81 162 GLY A C 1
ATOM 1236 O O . GLY A 1 162 ? -5.714 1.420 24.999 1.00 89.81 162 GLY A O 1
ATOM 1237 N N . ILE A 1 163 ? -6.099 2.903 23.362 1.00 90.31 163 ILE A N 1
ATOM 1238 C CA . ILE A 1 163 ? -6.883 3.842 24.186 1.00 90.31 163 ILE A CA 1
ATOM 1239 C C . ILE A 1 163 ? -8.139 3.158 24.737 1.00 90.31 163 ILE A C 1
ATOM 1241 O O . ILE A 1 163 ? -8.506 3.349 25.896 1.00 90.31 163 ILE A O 1
ATOM 1245 N N . THR A 1 164 ? -8.797 2.339 23.916 1.00 89.69 164 THR A N 1
ATOM 1246 C CA . THR A 1 164 ? -9.992 1.595 24.332 1.00 89.69 164 THR A CA 1
ATOM 1247 C C . THR A 1 164 ? -9.661 0.570 25.415 1.00 89.69 164 THR A C 1
ATOM 1249 O O . THR A 1 164 ? -10.388 0.469 26.402 1.00 89.69 164 THR A O 1
ATOM 1252 N N . LEU A 1 165 ? -8.559 -0.164 25.255 1.00 89.88 165 LEU A N 1
ATOM 1253 C CA . LEU A 1 165 ? -8.094 -1.136 26.239 1.00 89.88 165 LEU A CA 1
ATOM 1254 C C . LEU A 1 165 ? -7.729 -0.447 27.556 1.00 89.88 165 LEU A C 1
ATOM 1256 O O . LEU A 1 165 ? -8.232 -0.847 28.598 1.00 89.88 165 LEU A O 1
ATOM 1260 N N . GLN A 1 166 ? -6.952 0.637 27.504 1.00 91.06 166 GLN A N 1
ATOM 1261 C CA . GLN A 1 166 ? -6.589 1.411 28.690 1.00 91.06 166 GLN A CA 1
ATOM 1262 C C . GLN A 1 166 ? -7.829 1.967 29.405 1.00 91.06 166 GLN A C 1
ATOM 1264 O O . GLN A 1 166 ? -7.914 1.935 30.628 1.00 91.06 166 GLN A O 1
ATOM 1269 N N . SER A 1 167 ? -8.832 2.439 28.659 1.00 87.62 167 SER A N 1
ATOM 1270 C CA . SER A 1 167 ? -10.101 2.874 29.250 1.00 87.62 167 SER A CA 1
ATOM 1271 C C . SER A 1 167 ? -10.828 1.730 29.960 1.00 87.62 167 SER A C 1
ATOM 1273 O O . SER A 1 167 ? -11.419 1.955 31.016 1.00 87.62 167 SER A O 1
ATOM 1275 N N . ALA A 1 168 ? -10.802 0.520 29.396 1.00 88.75 168 ALA A N 1
ATOM 1276 C CA . ALA A 1 168 ? -11.398 -0.659 30.015 1.00 88.75 168 ALA A CA 1
ATOM 1277 C C . ALA A 1 168 ? -10.614 -1.108 31.261 1.00 88.75 168 ALA A C 1
ATOM 1279 O O . ALA A 1 168 ? -11.219 -1.425 32.282 1.00 88.75 168 ALA A O 1
ATOM 1280 N N . GLU A 1 169 ? -9.282 -1.075 31.219 1.00 90.25 169 GLU A N 1
ATOM 1281 C CA . GLU A 1 169 ? -8.414 -1.372 32.364 1.00 90.25 169 GLU A CA 1
ATOM 1282 C C . GLU A 1 169 ? -8.618 -0.370 33.504 1.00 90.25 169 GLU A C 1
ATOM 1284 O O . GLU A 1 169 ? -8.777 -0.774 34.655 1.00 90.25 169 GLU A O 1
ATOM 1289 N N . ASN A 1 170 ? -8.690 0.927 33.196 1.00 89.31 170 ASN A N 1
ATOM 1290 C CA . ASN A 1 170 ? -8.975 1.967 34.183 1.00 89.31 170 ASN A CA 1
ATOM 1291 C C . ASN A 1 170 ? -10.353 1.771 34.827 1.00 89.31 170 ASN A C 1
ATOM 1293 O O . ASN A 1 170 ? -10.487 1.944 36.038 1.00 89.31 170 ASN A O 1
ATOM 1297 N N . TRP A 1 171 ? -11.362 1.385 34.041 1.00 86.56 171 TRP A N 1
ATOM 1298 C CA . TRP A 1 171 ? -12.690 1.064 34.560 1.00 86.56 171 TRP A CA 1
ATOM 1299 C C . TRP A 1 171 ? -12.668 -0.166 35.480 1.00 86.56 171 TRP A C 1
ATOM 1301 O O . TRP A 1 171 ? -13.260 -0.139 36.556 1.00 86.56 171 TRP A O 1
ATOM 1311 N N . LEU A 1 172 ? -11.933 -1.224 35.123 1.00 87.12 172 LEU A N 1
ATOM 1312 C CA . LEU A 1 172 ? -11.762 -2.398 35.989 1.00 87.12 172 LEU A CA 1
ATOM 1313 C C . LEU A 1 172 ? -11.031 -2.054 37.293 1.00 87.12 172 LEU A C 1
ATOM 1315 O O . LEU A 1 172 ? -11.416 -2.527 38.361 1.00 87.12 172 LEU A O 1
ATOM 1319 N N . GLN A 1 173 ? -10.001 -1.210 37.228 1.00 87.56 173 GLN A N 1
ATOM 1320 C CA . GLN A 1 173 ? -9.279 -0.741 38.413 1.00 87.56 173 GLN A CA 1
ATOM 1321 C C . GLN A 1 173 ? -10.159 0.136 39.306 1.00 87.56 173 GLN A C 1
ATOM 1323 O O . GLN A 1 173 ? -10.085 0.016 40.528 1.00 87.56 173 GLN A O 1
ATOM 1328 N N . SER A 1 174 ? -10.999 0.999 38.726 1.00 81.75 174 SER A N 1
ATOM 1329 C CA . SER A 1 174 ? -11.942 1.803 39.504 1.00 81.75 174 SER A CA 1
ATOM 1330 C C . SER A 1 174 ? -13.018 0.934 40.145 1.00 81.75 174 SER A C 1
ATOM 1332 O O . SER A 1 174 ? -13.344 1.163 41.300 1.00 81.75 174 SER A O 1
ATOM 1334 N N . LEU A 1 175 ? -13.514 -0.098 39.453 1.00 78.25 175 LEU A N 1
ATOM 1335 C CA . LEU A 1 175 ? -14.458 -1.062 40.025 1.00 78.25 175 LEU A CA 1
ATOM 1336 C C . LEU A 1 175 ? -13.829 -1.844 41.188 1.00 78.25 175 LEU A C 1
ATOM 1338 O O . LEU A 1 175 ? -14.417 -1.940 42.259 1.00 78.25 175 LEU A O 1
ATOM 1342 N N . GLY A 1 176 ? -12.605 -2.348 41.004 1.00 65.56 176 GLY A N 1
ATOM 1343 C CA . GLY A 1 176 ? -11.888 -3.097 42.038 1.00 65.56 176 GLY A CA 1
ATOM 1344 C C . GLY A 1 176 ? -11.495 -2.253 43.255 1.00 65.56 176 GLY A C 1
ATOM 1345 O O . GLY A 1 176 ? -11.385 -2.781 44.359 1.00 65.56 176 GLY A O 1
ATOM 1346 N N . ARG A 1 177 ? -11.303 -0.940 43.079 1.00 63.09 177 ARG A N 1
ATOM 1347 C CA . ARG A 1 177 ? -11.098 0.006 44.186 1.00 63.09 177 ARG A CA 1
ATOM 1348 C C . ARG A 1 177 ? -12.410 0.398 44.862 1.00 63.09 177 ARG A C 1
ATOM 1350 O O . ARG A 1 177 ? -12.454 0.376 46.085 1.00 63.09 177 ARG A O 1
ATOM 1357 N N . ASN A 1 178 ? -13.467 0.666 44.093 1.00 61.44 178 ASN A N 1
ATOM 1358 C CA . ASN A 1 178 ? -14.786 1.022 44.618 1.00 61.44 178 ASN A CA 1
ATOM 1359 C C . ASN A 1 178 ? -15.382 -0.108 45.473 1.00 61.44 178 ASN A C 1
ATOM 1361 O O . ASN A 1 178 ? -15.857 0.159 46.566 1.00 61.44 178 ASN A O 1
ATOM 1365 N N . SER A 1 179 ? -15.266 -1.377 45.053 1.00 59.47 179 SER A N 1
ATOM 1366 C CA . SER A 1 179 ? -15.730 -2.513 45.871 1.00 59.47 179 SER A CA 1
ATOM 1367 C C . SER A 1 179 ? -14.978 -2.663 47.198 1.00 59.47 179 SER A C 1
ATOM 1369 O O . SER A 1 179 ? -15.554 -3.129 48.173 1.00 59.47 179 SER A O 1
ATOM 1371 N N . ARG A 1 180 ? -13.702 -2.262 47.264 1.00 61.22 180 ARG A N 1
ATOM 1372 C CA . ARG A 1 180 ? -12.912 -2.315 48.504 1.00 61.22 180 ARG A CA 1
ATOM 1373 C C . ARG A 1 180 ? -13.144 -1.093 49.398 1.00 61.22 180 ARG A C 1
ATOM 1375 O O . ARG A 1 180 ? -13.037 -1.206 50.613 1.00 61.22 180 ARG A O 1
ATOM 1382 N N . GLU A 1 181 ? -13.417 0.072 48.816 1.00 60.50 181 GLU A N 1
ATOM 1383 C CA . GLU A 1 181 ? -13.771 1.289 49.559 1.00 60.50 181 GLU A CA 1
ATOM 1384 C C . GLU A 1 181 ? -15.181 1.184 50.169 1.00 60.50 181 GLU A C 1
ATOM 1386 O O . GLU A 1 181 ? -15.342 1.559 51.326 1.00 60.50 181 GLU A O 1
ATOM 1391 N N . GLU A 1 182 ? -16.156 0.583 49.472 1.00 59.38 182 GLU A N 1
ATOM 1392 C CA . GLU A 1 182 ? -17.493 0.281 50.021 1.00 59.38 182 GLU A CA 1
ATOM 1393 C C . GLU A 1 182 ? -17.424 -0.684 51.224 1.00 59.38 182 GLU A C 1
ATOM 1395 O O . GLU A 1 182 ? -17.991 -0.387 52.273 1.00 59.38 182 GLU A O 1
ATOM 1400 N N . GLU A 1 183 ? -16.641 -1.771 51.146 1.00 58.41 183 GLU A N 1
ATOM 1401 C CA . GLU A 1 183 ? -16.448 -2.700 52.280 1.00 58.41 183 GLU A CA 1
ATOM 1402 C C . GLU A 1 183 ? -15.775 -2.050 53.503 1.00 58.41 183 GLU A C 1
ATOM 1404 O O . GLU A 1 183 ? -16.061 -2.423 54.641 1.00 58.41 183 GLU A O 1
ATOM 1409 N N . MET A 1 184 ? -14.873 -1.084 53.298 1.00 58.41 184 MET A N 1
ATOM 1410 C CA . MET A 1 184 ? -14.220 -0.366 54.402 1.00 58.41 184 MET A CA 1
ATOM 1411 C C . MET A 1 184 ? -15.117 0.716 55.020 1.00 58.41 184 MET A C 1
ATOM 1413 O O . MET A 1 184 ? -14.873 1.109 56.157 1.00 58.41 184 MET A O 1
ATOM 1417 N N . MET A 1 185 ? -16.136 1.191 54.299 1.00 58.78 185 MET A N 1
ATOM 1418 C CA . MET A 1 185 ? -17.058 2.233 54.759 1.00 58.78 185 MET A CA 1
ATOM 1419 C C . MET A 1 185 ? -18.253 1.645 55.533 1.00 58.78 185 MET A C 1
ATOM 1421 O O . MET A 1 185 ? -18.702 2.259 56.495 1.00 58.78 185 MET A O 1
ATOM 1425 N N . ASP A 1 186 ? -18.695 0.426 55.198 1.00 58.84 186 ASP A N 1
ATOM 1426 C CA . ASP A 1 186 ? -19.694 -0.336 55.974 1.00 58.84 186 ASP A CA 1
ATOM 1427 C C . ASP A 1 186 ? -19.144 -0.898 57.306 1.00 58.84 186 ASP A C 1
ATOM 1429 O O . ASP A 1 186 ? -19.906 -1.239 58.211 1.00 58.84 186 ASP A O 1
ATOM 1433 N N . ALA A 1 187 ? -17.818 -1.002 57.458 1.00 60.62 187 ALA A N 1
ATOM 1434 C CA . ALA A 1 187 ? -17.182 -1.501 58.682 1.00 60.62 187 ALA A CA 1
ATOM 1435 C C . ALA A 1 187 ? -17.052 -0.446 59.804 1.00 60.62 187 ALA A C 1
ATOM 1437 O O . ALA A 1 187 ? -16.742 -0.812 60.939 1.00 60.62 187 ALA A O 1
ATOM 1438 N N . ASP A 1 188 ? -17.287 0.836 59.502 1.00 59.28 188 ASP A N 1
ATOM 1439 C CA . ASP A 1 188 ? -17.102 1.979 60.415 1.00 59.28 188 ASP A CA 1
ATOM 1440 C C . ASP A 1 188 ? -18.441 2.638 60.820 1.00 59.28 188 ASP A C 1
ATOM 1442 O O . ASP A 1 188 ? -18.463 3.794 61.230 1.00 59.28 188 ASP A O 1
ATOM 1446 N N . ASP A 1 189 ? -19.574 1.926 60.719 1.00 57.41 189 ASP A N 1
ATOM 1447 C CA . ASP A 1 189 ? -20.863 2.394 61.259 1.00 57.41 189 ASP A CA 1
ATOM 1448 C C . ASP A 1 189 ? -21.110 1.805 62.668 1.00 57.41 189 ASP A C 1
ATOM 1450 O O . ASP A 1 189 ? -21.617 0.680 62.805 1.00 57.41 189 ASP A O 1
ATOM 1454 N N . PRO A 1 190 ? -20.740 2.506 63.763 1.00 59.84 190 PRO A N 1
ATOM 1455 C CA . PRO A 1 190 ? -21.126 2.097 65.100 1.00 59.84 190 PRO A CA 1
ATOM 1456 C C . PRO A 1 190 ? -22.618 2.384 65.257 1.00 59.84 190 PRO A C 1
ATOM 1458 O O . PRO A 1 190 ? -23.016 3.505 65.572 1.00 59.84 190 PRO A O 1
ATOM 1461 N N . LYS A 1 191 ? -23.453 1.356 65.066 1.00 58.16 191 LYS A N 1
ATOM 1462 C CA . LYS A 1 191 ? -24.871 1.404 65.437 1.00 58.16 191 LYS A CA 1
ATOM 1463 C C . LYS A 1 191 ? -25.013 1.842 66.894 1.00 58.16 191 LYS A C 1
ATOM 1465 O O . LYS A 1 191 ? -24.813 1.055 67.814 1.00 58.16 191 LYS A O 1
ATOM 1470 N N . GLU A 1 192 ? -25.327 3.12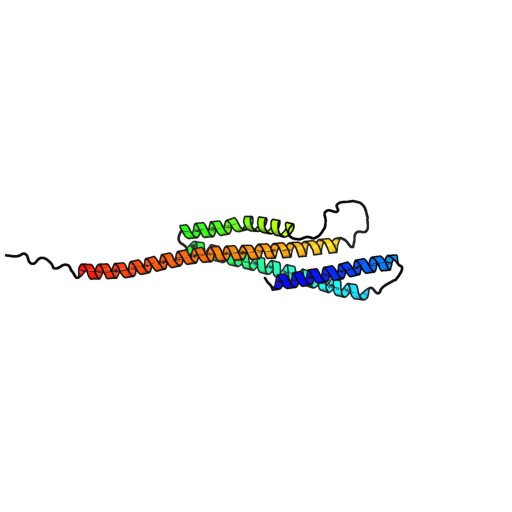1 67.053 1.00 54.97 192 GLU A N 1
ATOM 1471 C CA . GLU A 1 192 ? -26.329 3.663 67.961 1.00 54.97 192 GLU A CA 1
ATOM 1472 C C . GLU A 1 192 ? -26.466 2.886 69.285 1.00 54.97 192 GLU A C 1
ATOM 1474 O O . GLU A 1 192 ? -27.362 2.067 69.469 1.00 54.97 192 GLU A O 1
ATOM 1479 N N . SER A 1 193 ? -25.585 3.183 70.246 1.00 53.19 193 SER A N 1
ATOM 1480 C CA . SER A 1 193 ? -25.865 2.946 71.666 1.00 53.19 193 SER A CA 1
ATOM 1481 C C . SER A 1 193 ? -26.550 4.186 72.240 1.00 53.19 193 SER A C 1
ATOM 1483 O O . SER A 1 193 ? -25.981 4.901 73.064 1.00 53.19 193 SER A O 1
ATOM 1485 N N . THR A 1 194 ? -27.773 4.458 71.792 1.00 62.84 194 THR A N 1
ATOM 1486 C CA . THR A 1 194 ? -28.726 5.281 72.543 1.00 62.84 194 THR A CA 1
ATOM 1487 C C . THR A 1 194 ? -29.837 4.380 73.055 1.00 62.84 194 THR A C 1
ATOM 1489 O O . THR A 1 194 ? -30.799 4.101 72.347 1.00 62.84 194 THR A O 1
ATOM 1492 N N . ALA A 1 195 ? -29.701 3.924 74.296 1.00 54.12 195 ALA A N 1
ATOM 1493 C CA . ALA A 1 195 ? -30.820 3.464 75.105 1.00 54.12 195 ALA A CA 1
ATOM 1494 C C . ALA A 1 195 ? -30.461 3.665 76.585 1.00 54.12 195 ALA A C 1
ATOM 1496 O O . ALA A 1 195 ? -29.529 3.032 77.074 1.00 54.12 195 ALA A O 1
ATOM 1497 N N . GLU A 1 196 ? -31.169 4.632 77.179 1.00 42.25 196 GLU A N 1
ATOM 1498 C CA . GLU A 1 196 ? -31.584 4.794 78.589 1.00 42.25 196 GLU A CA 1
ATOM 1499 C C . GLU A 1 196 ? -30.769 4.165 79.730 1.00 42.25 196 GLU A C 1
ATOM 1501 O O . GLU A 1 196 ? -30.692 2.920 79.832 1.00 42.25 196 GLU A O 1
#

Foldseek 3Di:
DVVLVVLLVVLVVLVVVLVVVVVVVVVVVVVVHDDDPPVNVVSLVVSVVSLVVNVVVLVVLVVVLVVVLVVCLVCLVPPFDPVLSVVLVVLSVCLVVQLVVLLVVLVVPDDDDDPPPDDDDDDPDPVVVVVSSVVSSSSSSSSVSSSVSSVVSVVVSVVSVVVRVVVVVVVVVVVVVVVVVVVVVVVPDPPDPDDD

Secondary structure (DSSP, 8-state):
-HHHHHHHHHHHHHHHHHHHHHHHHHHHHHTT----THHHHHHHHHHHHHHHHHHHHHHHHHHHHHHHHHHHHHHHHHHS-HHHHHHHHHHHHHHHHHHHHHHHHHHHH--------------TTSHHHHHHHHHHHHHHHHHHHHHHHHHHHHHHHHHHHHHHHHHHHHHHHHHHHHHHHHHHHHTT--------